Protein AF-A0A838JX21-F1 (afdb_monomer)

Foldseek 3Di:
DVVVVVVVVVVVVVVLVVQLVVLVVLLVVLVVLLVVLVVLVVVCVVVVFDAQPCCVPLNCQLVVLSVQLSVCCNVPVVQVLSVLSSVLNSLSSLLSVLRRLLSVCVVVPCVVRNDSLVSQLSSLLSVLVNVLSVLLNLQCPPPSDHPDPVCVVLVVLSVPLSVQLSVLLSQAWQDPDPPDPHTRPNHDPDPVSVVSNVVSVVSVVVSSVVSVVSNVVVVD

Radius of gyration: 20.62 Å; Cα contacts (8 Å, |Δi|>4): 270; chains: 1; bounding box: 50×34×69 Å

Nearest PDB structures (foldseek):
  2d4c-assembly2_D  TM=2.950E-01  e=5.674E+00  Homo sapiens
  2d4c-assembly2_C  TM=1.839E-01  e=7.206E+00  Homo sapiens

Sequence (220 aa):
MEGTRKQGRGIAWRRTLASARLAFILGSLILLLWIAGVLWLIHQVAAGTTPDPYWRETVPDALVFLATGVVVATRRPAHPIGWLFIAGGLISAVQLLCGEYAATTLVLGPERLPYGPTVEWFSYLLQAAFTFTLFFVILLFPTGQLVSPRWRIVAWAWACIAPVGIVSDLLRTGSFEPSSPFENPFGVDAAILGQIDAVAGWLLIAAVFGALLSLMVRLY

Structure (mmCIF, N/CA/C/O backbone):
data_AF-A0A838JX21-F1
#
_entry.id   AF-A0A838JX21-F1
#
loop_
_atom_site.group_PDB
_atom_site.id
_atom_site.type_symbol
_atom_site.label_atom_id
_atom_site.label_alt_id
_atom_site.label_comp_id
_atom_site.label_asym_id
_atom_site.label_entity_id
_atom_site.label_seq_id
_atom_site.pdbx_PDB_ins_code
_atom_site.Cartn_x
_atom_site.Cartn_y
_atom_site.Cartn_z
_atom_site.occupancy
_atom_site.B_iso_or_equiv
_atom_site.auth_seq_id
_a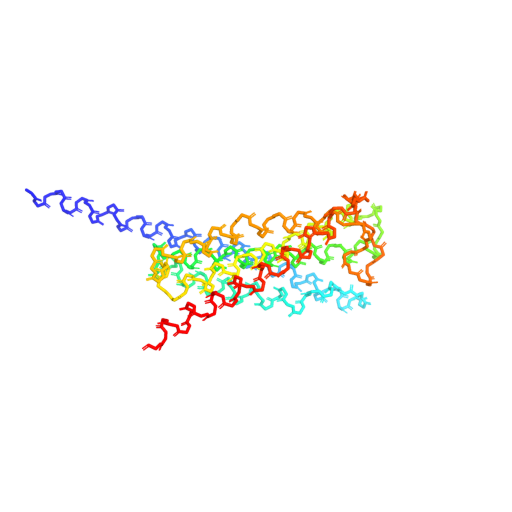tom_site.auth_comp_id
_atom_site.auth_asym_id
_atom_site.auth_atom_id
_atom_site.pdbx_PDB_model_num
ATOM 1 N N . MET A 1 1 ? -7.913 -6.829 48.921 1.00 56.47 1 MET A N 1
ATOM 2 C CA . MET A 1 1 ? -8.349 -6.537 47.532 1.00 56.47 1 MET A CA 1
ATOM 3 C C . MET A 1 1 ? -7.747 -5.243 46.951 1.00 56.47 1 MET A C 1
ATOM 5 O O . MET A 1 1 ? -7.786 -5.066 45.743 1.00 56.47 1 MET A O 1
ATOM 9 N N . GLU A 1 2 ? -7.106 -4.379 47.753 1.00 53.88 2 GLU A N 1
ATOM 10 C CA . GLU A 1 2 ? -6.478 -3.122 47.286 1.00 53.88 2 GLU A CA 1
ATOM 11 C C . GLU A 1 2 ? -5.156 -3.321 46.498 1.00 53.88 2 GLU A C 1
ATOM 13 O O . GLU A 1 2 ? -4.833 -2.559 45.585 1.00 53.88 2 GLU A O 1
ATOM 18 N N . GLY A 1 3 ? -4.397 -4.383 46.806 1.00 57.16 3 GLY A N 1
ATOM 19 C CA . GLY A 1 3 ? -3.100 -4.678 46.174 1.00 57.16 3 GLY A CA 1
ATOM 20 C C . GLY A 1 3 ? -3.189 -5.100 44.701 1.00 57.16 3 GLY A C 1
ATOM 21 O O . GLY A 1 3 ? -2.388 -4.652 43.882 1.00 57.16 3 GLY A O 1
ATOM 22 N N . THR A 1 4 ? -4.213 -5.873 44.326 1.00 61.25 4 THR A N 1
ATOM 23 C CA . THR A 1 4 ? -4.423 -6.337 42.940 1.00 61.25 4 THR A CA 1
ATOM 24 C C . THR A 1 4 ? -4.806 -5.189 41.998 1.00 61.25 4 THR A C 1
ATOM 26 O O . THR A 1 4 ? -4.402 -5.168 40.834 1.00 61.25 4 THR A O 1
ATOM 29 N N . ARG A 1 5 ? -5.509 -4.166 42.508 1.00 60.25 5 ARG A N 1
ATOM 30 C CA . ARG A 1 5 ? -5.922 -2.974 41.745 1.00 60.25 5 ARG A CA 1
ATOM 31 C C . ARG A 1 5 ? -4.751 -2.032 41.428 1.00 60.25 5 ARG A C 1
ATOM 33 O O . ARG A 1 5 ? -4.695 -1.478 40.328 1.00 60.25 5 ARG A O 1
ATOM 40 N N . LYS A 1 6 ? -3.793 -1.872 42.352 1.00 62.53 6 LYS A N 1
ATOM 41 C CA . LYS A 1 6 ? -2.566 -1.077 42.132 1.00 62.53 6 LYS A CA 1
ATOM 42 C C . LYS A 1 6 ? -1.605 -1.759 41.153 1.00 62.53 6 LYS A C 1
ATOM 44 O O . LYS A 1 6 ? -1.055 -1.094 40.276 1.00 62.53 6 LYS A O 1
ATOM 49 N N . GLN A 1 7 ? -1.475 -3.082 41.243 1.00 62.78 7 GLN A N 1
ATOM 50 C CA . GLN A 1 7 ? -0.623 -3.870 40.348 1.00 62.78 7 GLN A CA 1
ATOM 51 C C . GLN A 1 7 ? -1.145 -3.855 38.897 1.00 62.78 7 GLN A C 1
ATOM 53 O O . GLN A 1 7 ? -0.367 -3.656 37.963 1.00 62.78 7 GLN A O 1
ATOM 58 N N . GLY A 1 8 ? -2.470 -3.930 38.700 1.00 62.56 8 GLY A N 1
ATOM 59 C CA . GLY A 1 8 ? -3.100 -3.809 37.377 1.00 62.56 8 GLY A CA 1
ATOM 60 C C . GLY A 1 8 ? -2.910 -2.438 36.708 1.00 62.56 8 GLY A C 1
ATOM 61 O O . GLY A 1 8 ? -2.669 -2.370 35.501 1.00 62.56 8 GLY A O 1
ATOM 62 N N . ARG A 1 9 ? -2.934 -1.339 37.480 1.00 68.19 9 ARG A N 1
ATOM 63 C CA . ARG A 1 9 ? -2.691 0.022 36.955 1.00 68.19 9 ARG A CA 1
ATOM 64 C C . ARG A 1 9 ? -1.251 0.224 36.471 1.00 68.19 9 ARG A C 1
ATOM 66 O O . ARG A 1 9 ? -1.050 0.845 35.430 1.00 68.19 9 ARG A O 1
ATOM 73 N N . GLY A 1 10 ? -0.261 -0.330 37.176 1.00 65.75 10 GLY A N 1
ATOM 74 C CA . GLY A 1 10 ? 1.150 -0.238 36.778 1.00 65.75 10 GLY A CA 1
ATOM 75 C C . GLY A 1 10 ? 1.466 -0.985 35.476 1.00 65.75 10 GLY A C 1
ATOM 76 O O . GLY A 1 10 ? 2.210 -0.478 34.635 1.00 65.75 10 GLY A O 1
ATOM 77 N N . ILE A 1 11 ? 0.856 -2.157 35.271 1.00 71.75 11 ILE A N 1
ATOM 78 C CA . ILE A 1 11 ? 1.010 -2.951 34.039 1.00 71.75 11 ILE A CA 1
ATOM 79 C C . ILE A 1 11 ? 0.352 -2.241 32.848 1.00 71.75 11 ILE A C 1
ATOM 81 O O . ILE A 1 11 ? 0.961 -2.143 31.782 1.00 71.75 11 ILE A O 1
ATOM 85 N N . ALA A 1 12 ? -0.860 -1.705 33.030 1.00 69.75 12 ALA A N 1
ATOM 86 C CA . ALA A 1 12 ? -1.559 -0.953 31.988 1.00 69.75 12 ALA A CA 1
ATOM 87 C C . ALA A 1 12 ? -0.772 0.299 31.561 1.00 69.75 12 ALA A C 1
ATOM 89 O O . ALA A 1 12 ? -0.577 0.528 30.371 1.00 69.75 12 ALA A O 1
ATOM 90 N N . TRP A 1 13 ? -0.239 1.060 32.521 1.00 67.69 13 TRP A N 1
ATOM 91 C CA . TRP A 1 13 ? 0.559 2.259 32.250 1.00 67.69 13 TRP A CA 1
ATOM 92 C C . TRP A 1 13 ? 1.860 1.957 31.486 1.00 67.69 13 TRP A C 1
ATOM 94 O O . TRP A 1 13 ? 2.170 2.630 30.502 1.00 67.69 13 TRP A O 1
ATOM 104 N N . ARG A 1 14 ? 2.592 0.901 31.875 1.00 73.38 14 ARG A N 1
ATOM 105 C CA . ARG A 1 14 ? 3.813 0.472 31.167 1.00 73.38 14 ARG A CA 1
ATOM 106 C C . ARG A 1 14 ? 3.534 0.048 29.722 1.00 73.38 14 ARG A C 1
ATOM 108 O O . ARG A 1 14 ? 4.330 0.368 28.843 1.00 73.38 14 ARG A O 1
ATOM 11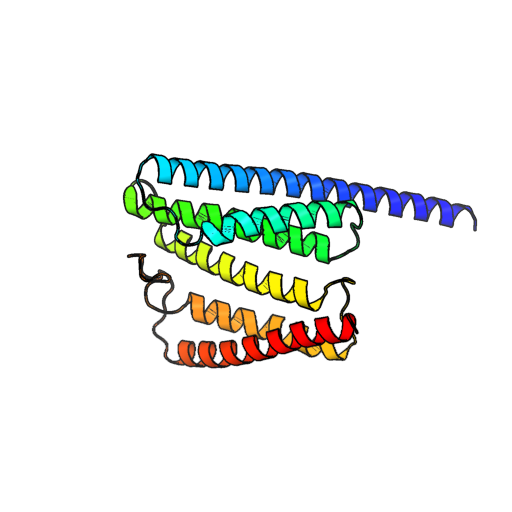5 N N . ARG A 1 15 ? 2.410 -0.633 29.466 1.00 73.75 15 ARG A N 1
ATOM 116 C CA . ARG A 1 15 ? 1.990 -1.029 28.109 1.00 73.75 15 ARG A CA 1
ATOM 117 C C . ARG A 1 15 ? 1.683 0.185 27.234 1.00 73.75 15 ARG A C 1
ATOM 119 O O . ARG A 1 15 ? 2.198 0.265 26.126 1.00 73.75 15 ARG A O 1
ATOM 126 N N . THR A 1 16 ? 0.941 1.160 27.754 1.00 74.56 16 THR A N 1
ATOM 127 C CA . THR A 1 16 ? 0.633 2.416 27.048 1.00 74.56 16 THR A CA 1
ATOM 128 C C . THR A 1 16 ? 1.902 3.173 26.650 1.00 74.56 16 THR A C 1
ATOM 130 O O . THR A 1 16 ? 2.023 3.619 25.511 1.00 74.56 16 THR A O 1
ATOM 133 N N . LEU A 1 17 ? 2.880 3.272 27.558 1.00 75.44 17 LEU A N 1
ATOM 134 C CA . LEU A 1 17 ? 4.164 3.915 27.267 1.00 75.44 17 LEU A CA 1
ATOM 135 C C . LEU A 1 17 ? 5.000 3.150 26.237 1.00 75.44 17 LEU A C 1
ATOM 137 O O . LEU A 1 17 ? 5.635 3.775 25.390 1.00 75.44 17 LEU A O 1
ATOM 141 N N . ALA A 1 18 ? 5.004 1.816 26.291 1.00 81.88 18 ALA A N 1
ATOM 142 C CA . ALA A 1 18 ? 5.705 0.993 25.309 1.00 81.88 18 ALA A CA 1
ATOM 143 C C . ALA A 1 18 ? 5.105 1.164 23.903 1.00 81.88 18 ALA A C 1
ATOM 145 O O . ALA A 1 18 ? 5.845 1.371 22.945 1.00 81.88 18 ALA A O 1
ATOM 146 N N . SER A 1 19 ? 3.773 1.173 23.789 1.00 81.31 19 SER A N 1
ATOM 147 C CA . SER A 1 19 ? 3.068 1.423 22.528 1.00 81.31 19 SER A CA 1
ATOM 148 C C . SER A 1 19 ? 3.328 2.821 21.968 1.00 81.31 19 SER A C 1
ATOM 150 O O . SER A 1 19 ? 3.567 2.959 20.773 1.00 81.31 19 SER A O 1
ATOM 152 N N . ALA A 1 20 ? 3.341 3.853 22.817 1.00 84.25 20 ALA A N 1
ATOM 153 C CA . ALA A 1 20 ? 3.652 5.211 22.377 1.00 84.25 20 ALA A CA 1
ATOM 154 C C . ALA A 1 20 ? 5.101 5.333 21.875 1.00 84.25 20 ALA A C 1
ATOM 156 O O . ALA A 1 20 ? 5.343 5.932 20.831 1.00 84.25 20 ALA A O 1
ATOM 157 N N . ARG A 1 21 ? 6.065 4.719 22.575 1.00 89.56 21 ARG A N 1
ATOM 158 C CA . ARG A 1 21 ? 7.465 4.664 22.118 1.00 89.56 21 ARG A CA 1
ATOM 159 C C . ARG A 1 21 ? 7.600 3.929 20.790 1.00 89.56 21 ARG A C 1
ATOM 161 O O . ARG A 1 21 ? 8.310 4.412 19.919 1.00 89.56 21 ARG A O 1
ATOM 168 N N . LEU A 1 22 ? 6.907 2.802 20.626 1.00 91.31 22 LEU A N 1
ATOM 169 C CA . LEU A 1 22 ? 6.897 2.058 19.368 1.00 91.31 22 LEU A CA 1
ATOM 170 C C . LEU A 1 22 ? 6.352 2.916 18.220 1.00 91.31 22 LEU A C 1
ATOM 172 O O . LEU A 1 22 ? 6.981 2.978 17.171 1.00 91.31 22 LEU A O 1
ATOM 176 N N . ALA A 1 23 ? 5.240 3.622 18.437 1.00 90.56 23 ALA A N 1
ATOM 177 C CA . ALA A 1 23 ? 4.673 4.529 17.442 1.00 90.56 23 ALA A CA 1
ATOM 178 C C . ALA A 1 23 ? 5.653 5.646 17.044 1.00 90.56 23 ALA A C 1
ATOM 180 O O . ALA A 1 23 ? 5.770 5.946 15.862 1.00 90.56 23 ALA A O 1
ATOM 181 N N . PHE A 1 24 ? 6.396 6.221 17.996 1.00 92.12 24 PHE A N 1
ATOM 182 C CA . PHE A 1 24 ? 7.440 7.203 17.687 1.00 92.12 24 PHE A CA 1
ATOM 183 C C . PHE A 1 24 ? 8.622 6.599 16.928 1.00 92.12 24 PHE A C 1
ATOM 185 O O . PHE A 1 24 ? 9.080 7.205 15.971 1.00 92.12 24 PHE A O 1
ATOM 192 N N . ILE A 1 25 ? 9.114 5.423 17.327 1.00 94.94 25 ILE A N 1
ATOM 193 C CA . ILE A 1 25 ? 10.243 4.768 16.647 1.00 94.94 25 ILE A CA 1
ATOM 194 C C . ILE A 1 25 ? 9.863 4.432 15.205 1.00 94.94 25 ILE A C 1
ATOM 196 O O . ILE A 1 25 ? 10.588 4.803 14.286 1.00 94.94 25 ILE A O 1
ATOM 200 N N . LEU A 1 26 ? 8.711 3.787 15.000 1.00 94.88 26 LEU A N 1
ATOM 201 C CA . LEU A 1 26 ? 8.191 3.508 13.661 1.00 94.88 26 LEU A CA 1
ATOM 202 C C . LEU A 1 26 ? 7.968 4.807 12.889 1.00 94.88 26 LEU A C 1
ATOM 204 O O . LEU A 1 26 ? 8.409 4.917 11.753 1.00 94.88 26 LEU A O 1
ATOM 208 N N . GLY A 1 27 ? 7.362 5.803 13.536 1.00 95.62 27 GLY A N 1
ATOM 209 C CA . GLY A 1 27 ? 7.149 7.136 12.988 1.00 95.62 27 GLY A CA 1
ATOM 210 C C . GLY A 1 27 ? 8.423 7.759 12.425 1.00 95.62 27 GLY A C 1
ATOM 211 O O . GLY A 1 27 ? 8.461 8.158 11.266 1.00 95.62 27 GLY A O 1
ATOM 212 N N . SER A 1 28 ? 9.483 7.788 13.229 1.00 96.44 28 SER A N 1
ATOM 213 C CA . SER A 1 28 ? 10.784 8.329 12.839 1.00 96.44 28 SER A CA 1
ATOM 214 C C . SER A 1 28 ? 11.436 7.526 11.718 1.00 96.44 28 SER A C 1
ATOM 216 O O . SER A 1 28 ? 11.983 8.119 10.796 1.00 96.44 28 SER A O 1
ATOM 218 N N . LEU A 1 29 ? 11.372 6.192 11.762 1.00 97.38 29 LEU A N 1
ATOM 219 C CA . LEU A 1 29 ? 11.939 5.345 10.708 1.00 97.38 29 LEU A CA 1
ATOM 220 C C . LEU A 1 29 ? 11.226 5.555 9.369 1.00 97.38 29 LEU A C 1
ATOM 222 O O . LEU A 1 29 ? 11.884 5.723 8.347 1.00 97.38 29 LEU A O 1
ATOM 226 N N . ILE A 1 30 ? 9.894 5.604 9.378 1.00 97.62 30 ILE A N 1
ATOM 227 C CA . ILE A 1 30 ? 9.103 5.860 8.170 1.00 97.62 30 ILE A CA 1
ATOM 228 C C . ILE A 1 30 ? 9.362 7.278 7.658 1.00 97.62 30 ILE A C 1
ATOM 230 O O . ILE A 1 30 ? 9.496 7.472 6.455 1.00 97.62 30 ILE A O 1
ATOM 234 N N . LEU A 1 31 ? 9.501 8.262 8.552 1.00 97.81 31 LEU A N 1
ATOM 235 C CA . LEU A 1 31 ? 9.841 9.628 8.16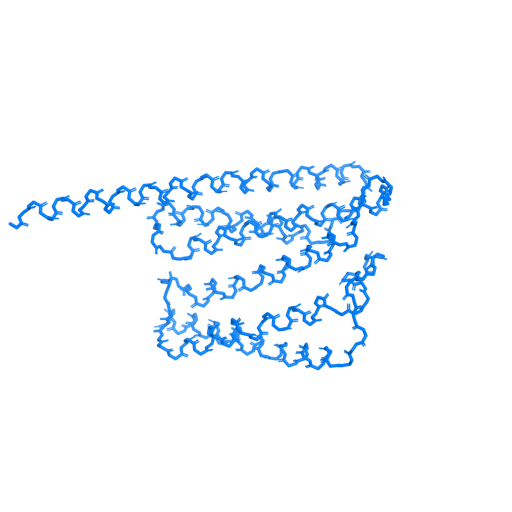0 1.00 97.81 31 LEU A CA 1
ATOM 236 C C . LEU A 1 31 ? 11.217 9.690 7.486 1.00 97.81 31 LEU A C 1
ATOM 238 O O . LEU A 1 31 ? 11.367 10.392 6.494 1.00 97.81 31 LEU A O 1
ATOM 242 N N . LEU A 1 32 ? 12.207 8.942 7.979 1.00 97.88 32 LEU A N 1
ATOM 243 C CA . LEU A 1 32 ? 13.521 8.855 7.335 1.00 97.88 32 LEU A CA 1
ATOM 244 C C . LEU A 1 32 ? 13.433 8.216 5.944 1.00 97.88 32 LEU A C 1
ATOM 246 O O . LEU A 1 32 ? 14.055 8.727 5.015 1.00 97.88 32 LEU A O 1
ATOM 250 N N . LEU A 1 33 ? 12.642 7.148 5.784 1.00 97.06 33 LEU A N 1
ATOM 251 C CA . LEU A 1 33 ? 12.387 6.532 4.475 1.00 97.06 33 LEU A CA 1
ATOM 252 C C . LEU A 1 33 ? 11.717 7.517 3.513 1.00 97.06 33 LEU A C 1
ATOM 254 O O . LEU A 1 33 ? 12.149 7.660 2.372 1.00 97.06 33 LEU A O 1
ATOM 258 N N . TRP A 1 34 ? 10.707 8.238 3.993 1.00 97.81 34 TRP A N 1
ATOM 259 C CA . TRP A 1 34 ? 10.011 9.254 3.214 1.00 97.81 34 TRP A CA 1
ATOM 260 C C . TRP A 1 34 ? 10.944 10.398 2.805 1.00 97.81 34 TRP A C 1
ATOM 262 O O . TRP A 1 34 ? 10.970 10.767 1.636 1.00 97.81 34 TRP A O 1
ATOM 272 N N . ILE A 1 35 ? 11.769 10.915 3.727 1.00 98.25 35 ILE A N 1
ATOM 273 C CA . ILE A 1 35 ? 12.772 11.946 3.418 1.00 98.25 35 ILE A CA 1
ATOM 274 C C . ILE A 1 35 ? 13.746 11.433 2.354 1.00 98.25 35 ILE A C 1
ATOM 276 O O . ILE A 1 35 ? 14.040 12.162 1.412 1.00 98.25 35 ILE A O 1
ATOM 280 N N . ALA A 1 36 ? 14.225 10.192 2.468 1.00 98.06 36 ALA A N 1
ATOM 281 C CA . ALA A 1 36 ? 15.109 9.605 1.465 1.00 98.06 36 ALA A CA 1
ATOM 282 C C . ALA A 1 36 ? 14.442 9.546 0.079 1.00 98.06 36 ALA A C 1
ATOM 284 O O . ALA A 1 36 ? 15.063 9.951 -0.903 1.00 98.06 36 ALA A O 1
ATOM 285 N N . GLY A 1 37 ? 13.176 9.123 0.004 1.00 97.25 37 GLY A N 1
ATOM 286 C CA . GLY A 1 37 ? 12.408 9.097 -1.245 1.00 97.25 37 GLY A CA 1
ATOM 287 C C . GLY A 1 37 ? 12.193 10.488 -1.840 1.00 97.25 37 GLY A C 1
ATOM 288 O O . GLY A 1 37 ? 12.432 10.695 -3.025 1.00 97.25 37 GLY A O 1
ATOM 289 N N . VAL A 1 38 ? 11.841 11.477 -1.015 1.00 98.06 38 VAL A N 1
ATOM 290 C CA . VAL A 1 38 ? 11.666 12.869 -1.459 1.00 98.06 38 VAL A CA 1
ATOM 291 C C . VAL A 1 38 ? 12.984 13.482 -1.933 1.00 98.06 38 VAL A C 1
ATOM 293 O O . VAL A 1 38 ? 13.004 14.181 -2.942 1.00 98.06 38 VAL A O 1
ATOM 296 N N . LEU A 1 39 ? 14.097 13.226 -1.244 1.00 98.06 39 LEU A N 1
ATOM 297 C CA . LEU A 1 39 ? 15.410 13.702 -1.684 1.00 98.06 39 LEU A CA 1
ATOM 298 C C . LEU A 1 39 ? 15.831 13.054 -3.007 1.00 98.06 39 LEU A C 1
ATOM 300 O O . LEU A 1 39 ? 16.403 13.739 -3.855 1.00 98.06 39 LEU A O 1
ATOM 304 N N . TRP A 1 40 ? 15.517 11.771 -3.206 1.00 97.12 40 TRP A N 1
ATOM 305 C CA . TRP A 1 40 ? 15.742 11.086 -4.479 1.00 97.12 40 TRP A CA 1
ATOM 306 C C . TRP A 1 40 ? 14.898 11.710 -5.596 1.00 97.12 40 TRP A C 1
ATOM 308 O O . TRP A 1 40 ? 15.450 12.108 -6.621 1.00 97.12 40 TRP A O 1
ATOM 318 N N . LEU A 1 41 ? 13.598 11.904 -5.369 1.00 96.94 41 LEU A N 1
ATOM 319 C CA . LEU A 1 41 ? 12.700 12.609 -6.286 1.00 96.94 41 LEU A CA 1
ATOM 320 C C . LEU A 1 41 ? 13.245 14.000 -6.658 1.00 96.94 41 LEU A C 1
ATOM 322 O O . LEU A 1 41 ? 13.319 14.352 -7.834 1.00 96.94 41 LEU A O 1
ATOM 326 N N . ILE A 1 42 ? 13.670 14.794 -5.670 1.00 97.38 42 ILE A N 1
ATOM 327 C CA . ILE A 1 42 ? 14.249 16.125 -5.909 1.00 97.38 42 ILE A CA 1
ATOM 328 C C . ILE A 1 42 ? 15.515 16.017 -6.762 1.00 97.38 42 ILE A C 1
ATOM 330 O O . ILE A 1 42 ? 15.698 16.816 -7.679 1.00 97.38 42 ILE A O 1
ATOM 334 N N . HIS A 1 43 ? 16.377 15.038 -6.485 1.00 95.81 43 HIS A N 1
ATOM 335 C CA . HIS A 1 43 ? 17.578 14.796 -7.278 1.00 95.81 43 HIS A CA 1
ATOM 336 C C . HIS A 1 43 ? 17.240 14.443 -8.735 1.00 95.81 43 HIS A C 1
ATOM 338 O O . HIS A 1 43 ? 17.870 14.985 -9.638 1.00 95.81 43 HIS A O 1
ATOM 344 N N . GLN A 1 44 ? 16.234 13.595 -8.976 1.00 93.75 44 GLN A N 1
ATOM 345 C CA . GLN A 1 44 ? 15.758 13.254 -10.324 1.00 93.75 44 GLN A CA 1
ATOM 346 C C . GLN A 1 44 ? 15.277 14.497 -11.084 1.00 93.75 44 GLN A C 1
ATOM 348 O O . GLN A 1 44 ? 15.767 14.807 -12.171 1.00 93.75 44 GLN A O 1
ATOM 353 N N . VAL A 1 45 ? 14.396 15.281 -10.456 1.00 94.12 45 VAL A N 1
ATOM 354 C CA . VAL A 1 45 ? 13.876 16.526 -11.039 1.00 94.12 45 VAL A CA 1
ATOM 355 C C . VAL A 1 45 ? 15.007 17.521 -11.326 1.00 94.12 45 VAL A C 1
ATOM 357 O O . VAL A 1 45 ? 15.042 18.120 -12.399 1.00 94.12 45 VAL A O 1
ATOM 360 N N . ALA A 1 46 ? 15.961 17.677 -10.404 1.00 95.62 46 ALA A N 1
ATOM 361 C CA . ALA A 1 46 ? 17.114 18.560 -10.582 1.00 95.62 46 ALA A CA 1
ATOM 362 C C . ALA A 1 46 ? 18.073 18.077 -11.686 1.00 95.62 46 ALA A C 1
ATOM 364 O O . ALA A 1 46 ? 18.691 18.899 -12.360 1.00 95.62 46 ALA A O 1
ATOM 365 N N . ALA A 1 47 ? 18.180 16.762 -11.888 1.00 93.38 47 ALA A N 1
ATOM 366 C CA . ALA A 1 47 ? 18.960 16.147 -12.959 1.00 93.38 47 ALA A CA 1
ATOM 367 C C . ALA A 1 47 ? 18.247 16.176 -14.327 1.00 93.38 47 ALA A C 1
ATOM 369 O O . ALA A 1 47 ? 18.837 15.766 -15.326 1.00 93.38 47 ALA A O 1
ATOM 370 N N . GLY A 1 48 ? 16.998 16.654 -14.390 1.00 92.06 48 GLY A N 1
ATOM 371 C CA . GLY A 1 48 ? 16.194 16.678 -15.612 1.00 92.06 48 GLY A CA 1
ATOM 372 C C . GLY A 1 48 ? 15.683 15.301 -16.043 1.00 92.06 48 GLY A C 1
ATOM 373 O O . GLY A 1 48 ? 15.307 15.138 -17.204 1.00 92.06 48 GLY A O 1
ATOM 374 N N . THR A 1 49 ? 15.680 14.312 -15.143 1.00 90.38 49 THR A N 1
ATOM 375 C CA . THR A 1 49 ? 15.088 12.994 -15.401 1.00 90.38 49 THR A CA 1
ATOM 376 C C . THR A 1 49 ? 13.596 13.001 -15.078 1.00 90.38 49 THR A C 1
ATOM 378 O O . THR A 1 49 ? 13.101 13.833 -14.315 1.00 90.38 49 THR A O 1
ATOM 381 N N . THR A 1 50 ? 12.850 12.084 -15.692 1.00 89.75 50 THR A N 1
ATOM 382 C CA . THR A 1 50 ? 11.421 11.904 -15.422 1.00 89.75 50 THR A CA 1
ATOM 383 C C . THR A 1 50 ? 11.234 11.090 -14.136 1.00 89.75 50 THR A C 1
ATOM 385 O O . THR A 1 50 ? 11.643 9.927 -14.120 1.00 89.75 50 THR A O 1
ATOM 388 N N . PRO A 1 51 ? 10.645 11.666 -13.071 1.00 92.19 51 PRO A N 1
ATOM 389 C CA . PRO A 1 51 ? 10.358 10.939 -11.837 1.00 92.19 51 PRO A CA 1
ATOM 390 C C . PRO A 1 51 ? 9.163 9.993 -11.998 1.00 92.19 51 PRO A C 1
ATOM 392 O O . PRO A 1 51 ? 8.481 10.007 -13.027 1.00 92.19 51 PRO A O 1
ATOM 395 N N . ASP A 1 52 ? 8.889 9.210 -10.957 1.00 91.19 52 ASP A N 1
ATOM 396 C CA . ASP A 1 52 ? 7.756 8.284 -10.925 1.00 91.19 52 ASP A CA 1
ATOM 397 C C . ASP A 1 52 ? 6.404 9.010 -11.083 1.00 91.19 52 ASP A C 1
ATOM 399 O O . ASP A 1 52 ? 6.137 9.959 -10.348 1.00 91.19 52 ASP A O 1
ATOM 403 N N . PRO A 1 53 ? 5.494 8.591 -11.977 1.00 90.00 53 PRO A N 1
ATOM 404 C CA . PRO A 1 53 ? 4.224 9.292 -12.196 1.00 90.00 53 PRO A CA 1
ATOM 405 C C . PRO A 1 53 ? 3.358 9.489 -10.938 1.00 90.00 53 PRO A C 1
ATOM 407 O O . PRO A 1 53 ? 2.615 10.474 -10.860 1.00 90.00 53 PRO A O 1
ATOM 410 N N . TYR A 1 54 ? 3.483 8.613 -9.936 1.00 91.50 54 TYR A N 1
ATOM 411 C CA . TYR A 1 54 ? 2.662 8.609 -8.726 1.00 91.50 54 TYR A CA 1
ATOM 412 C C . TYR A 1 54 ? 3.244 9.443 -7.577 1.00 91.50 54 TYR A C 1
ATOM 414 O O . TYR A 1 54 ? 2.612 9.544 -6.520 1.00 91.50 54 TYR A O 1
ATOM 422 N N . TRP A 1 55 ? 4.399 10.106 -7.742 1.00 93.38 55 TRP A N 1
ATOM 423 C CA . TRP A 1 55 ? 5.006 10.915 -6.669 1.00 93.38 55 TRP A CA 1
ATOM 424 C C . TRP A 1 55 ? 4.056 11.993 -6.118 1.00 93.38 55 TRP A C 1
ATOM 426 O O . TRP A 1 55 ? 4.096 12.324 -4.933 1.00 93.38 55 TRP A O 1
ATOM 436 N N . ARG A 1 56 ? 3.161 12.533 -6.960 1.00 94.44 56 ARG A N 1
ATOM 437 C CA . ARG A 1 56 ? 2.187 13.573 -6.572 1.00 94.44 56 ARG A CA 1
ATOM 438 C C . ARG A 1 56 ? 1.145 13.083 -5.571 1.00 94.44 56 ARG A C 1
ATOM 440 O O . ARG A 1 56 ? 0.583 13.902 -4.849 1.00 94.44 56 ARG A O 1
ATOM 447 N N . GLU A 1 57 ? 0.901 11.780 -5.541 1.00 92.88 57 GLU A N 1
ATOM 448 C CA . GLU A 1 57 ? -0.045 11.114 -4.645 1.00 92.88 57 GLU A CA 1
ATOM 449 C C . GLU A 1 57 ? 0.704 10.535 -3.442 1.00 92.88 57 GLU A C 1
ATOM 451 O O . GLU A 1 57 ? 0.399 10.843 -2.290 1.00 92.88 57 GLU A O 1
ATOM 456 N N . THR A 1 58 ? 1.776 9.783 -3.698 1.00 95.00 58 THR A N 1
ATOM 457 C CA . THR A 1 58 ? 2.506 9.047 -2.657 1.00 95.00 58 THR A CA 1
ATOM 458 C C . THR A 1 58 ? 3.214 9.959 -1.655 1.00 95.00 58 THR A C 1
ATOM 460 O O . THR A 1 58 ? 3.253 9.642 -0.462 1.00 95.00 58 THR A O 1
ATOM 463 N N . VAL A 1 59 ? 3.733 11.114 -2.092 1.00 97.44 59 VAL A N 1
ATOM 464 C CA . VAL A 1 59 ? 4.389 12.092 -1.207 1.00 97.44 59 VAL A CA 1
ATOM 465 C C . VAL A 1 59 ? 3.422 12.646 -0.150 1.00 97.44 59 VAL A C 1
ATOM 467 O O . VAL A 1 59 ? 3.744 12.522 1.041 1.00 97.44 59 VAL A O 1
ATOM 470 N N . PRO A 1 60 ? 2.272 13.260 -0.510 1.00 97.25 60 PRO A N 1
ATOM 471 C CA . PRO A 1 60 ? 1.325 13.751 0.485 1.00 97.25 60 PRO A CA 1
ATOM 472 C C . PRO A 1 60 ? 0.668 12.618 1.273 1.00 97.25 60 PRO A C 1
ATOM 474 O O . PRO A 1 60 ? 0.532 12.761 2.491 1.00 97.25 60 PRO A O 1
ATOM 477 N N . ASP A 1 61 ? 0.325 11.496 0.635 1.00 95.75 61 ASP A N 1
ATOM 478 C CA . ASP A 1 61 ? -0.305 10.361 1.312 1.00 95.75 61 ASP A CA 1
ATOM 479 C C . ASP A 1 61 ? 0.571 9.843 2.449 1.00 95.75 61 ASP A C 1
ATOM 481 O O . ASP A 1 61 ? 0.122 9.781 3.597 1.00 95.75 61 ASP A O 1
ATOM 485 N N . ALA A 1 62 ? 1.849 9.578 2.170 1.00 96.00 62 ALA A N 1
ATOM 486 C CA . ALA A 1 62 ? 2.793 9.113 3.175 1.00 96.00 62 ALA A CA 1
ATOM 487 C C . ALA A 1 62 ? 2.887 10.078 4.364 1.00 96.00 62 ALA A C 1
ATOM 489 O O . ALA A 1 62 ? 2.800 9.652 5.518 1.00 96.00 62 ALA A O 1
ATOM 490 N N . LEU A 1 63 ? 3.019 11.381 4.098 1.00 96.25 63 LEU A N 1
ATOM 491 C CA . LEU A 1 63 ? 3.194 12.390 5.140 1.00 96.25 63 LEU A CA 1
ATOM 492 C C . LEU A 1 63 ? 1.933 12.563 5.994 1.00 96.25 63 LEU A C 1
ATOM 494 O O . LEU A 1 63 ? 2.010 12.547 7.228 1.00 96.25 63 LEU A O 1
ATOM 498 N N . VAL A 1 64 ? 0.773 12.718 5.351 1.00 96.62 64 VAL A N 1
ATOM 499 C CA . VAL A 1 64 ? -0.515 12.913 6.031 1.00 96.62 64 VAL A CA 1
ATOM 500 C C . VAL A 1 64 ? -0.849 11.688 6.869 1.00 96.62 64 VAL A C 1
ATOM 502 O O . VAL A 1 64 ? -1.236 11.825 8.039 1.00 96.62 64 VAL A O 1
ATOM 505 N N . PHE A 1 65 ? -0.660 10.493 6.305 1.00 96.94 65 PHE A N 1
ATOM 506 C CA . PHE A 1 65 ? -0.968 9.265 7.014 1.00 96.94 65 PHE A CA 1
ATOM 507 C C . PHE A 1 65 ? -0.028 9.035 8.189 1.00 96.94 65 PHE A C 1
ATOM 509 O O . PHE A 1 65 ? -0.487 8.772 9.304 1.00 96.94 65 PHE A O 1
ATOM 516 N N . LEU A 1 66 ? 1.273 9.212 7.975 1.00 96.81 66 LEU A N 1
ATOM 517 C CA . LEU A 1 66 ? 2.271 9.046 9.019 1.00 96.81 66 LEU A CA 1
ATOM 518 C C . LEU A 1 66 ? 2.055 10.025 10.176 1.00 96.81 66 LEU A C 1
ATOM 520 O O . LEU A 1 66 ? 2.011 9.603 11.335 1.00 96.81 66 LEU A O 1
ATOM 524 N N . ALA A 1 67 ? 1.880 11.317 9.881 1.00 96.25 67 ALA A N 1
ATOM 525 C CA . ALA A 1 67 ? 1.710 12.338 10.912 1.00 96.25 67 ALA A CA 1
ATOM 526 C C . ALA A 1 67 ? 0.446 12.076 11.743 1.00 96.25 67 ALA A C 1
ATOM 528 O O . ALA A 1 67 ? 0.490 12.074 12.978 1.00 96.25 67 ALA A O 1
ATOM 529 N N . THR A 1 68 ? -0.669 11.771 11.073 1.00 95.50 68 THR A N 1
ATOM 530 C CA . THR A 1 68 ? -1.936 11.433 11.735 1.00 95.50 68 THR A CA 1
ATOM 531 C C . THR A 1 68 ? -1.792 10.170 12.582 1.00 95.50 68 THR A C 1
ATOM 533 O O . THR A 1 68 ? -2.195 10.149 13.748 1.00 95.50 68 THR A O 1
ATOM 536 N N . GLY A 1 69 ? -1.169 9.128 12.033 1.00 95.00 69 GLY A N 1
ATOM 537 C CA . GLY A 1 69 ? -0.984 7.844 12.697 1.00 95.00 69 GLY A CA 1
ATOM 538 C C 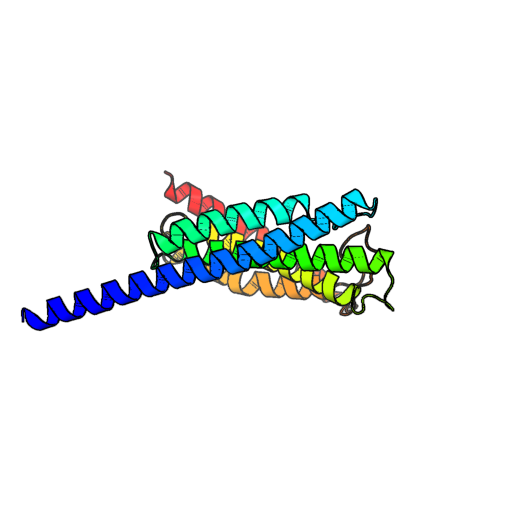. GLY A 1 69 ? -0.138 7.943 13.958 1.00 95.00 69 GLY A C 1
ATOM 539 O O . GLY A 1 69 ? -0.563 7.472 15.014 1.00 95.00 69 GLY A O 1
ATOM 540 N N . VAL A 1 70 ? 1.005 8.629 13.890 1.00 95.12 70 VAL A N 1
ATOM 541 C CA . VAL A 1 70 ? 1.885 8.846 15.050 1.00 95.12 70 VAL A CA 1
ATOM 542 C C . VAL A 1 70 ? 1.158 9.635 16.140 1.00 95.12 70 VAL A C 1
ATOM 544 O O . VAL A 1 70 ? 1.178 9.235 17.307 1.00 95.12 70 VAL A O 1
ATOM 547 N N . VAL A 1 71 ? 0.447 10.713 15.794 1.00 95.06 71 VAL A N 1
ATOM 548 C CA . VAL A 1 71 ? -0.316 11.505 16.777 1.00 95.06 71 VAL A CA 1
ATOM 549 C C . VAL A 1 71 ? -1.418 10.669 17.434 1.00 95.06 71 VAL A C 1
ATOM 551 O O . VAL A 1 71 ? -1.581 10.702 18.659 1.00 95.06 71 VAL A O 1
ATOM 554 N N . VAL A 1 72 ? -2.176 9.897 16.654 1.00 92.88 72 VAL A N 1
ATOM 555 C CA . VAL A 1 72 ? -3.273 9.077 17.184 1.00 92.88 72 VAL A CA 1
ATOM 556 C C . VAL A 1 72 ? -2.739 7.908 18.012 1.00 92.88 72 VAL A C 1
ATOM 558 O O . VAL A 1 72 ? -3.236 7.690 19.116 1.00 92.88 72 VAL A O 1
ATOM 561 N N . ALA A 1 73 ? -1.721 7.184 17.545 1.00 92.75 73 ALA A N 1
ATOM 562 C CA . ALA A 1 73 ? -1.166 6.021 18.242 1.00 92.75 73 ALA A CA 1
ATOM 563 C C . ALA A 1 73 ? -0.424 6.403 19.536 1.00 92.75 73 ALA A C 1
ATOM 565 O O . ALA A 1 73 ? -0.419 5.635 20.495 1.00 92.75 73 ALA A O 1
ATOM 566 N N . THR A 1 74 ? 0.150 7.605 19.616 1.00 91.06 74 THR A N 1
ATOM 567 C CA . THR A 1 74 ? 0.795 8.098 20.847 1.00 91.06 74 THR A CA 1
ATOM 568 C C . THR A 1 74 ? -0.223 8.576 21.882 1.00 91.06 74 THR A C 1
ATOM 570 O O . THR A 1 74 ? -0.065 8.294 23.071 1.00 91.06 74 THR A O 1
ATOM 573 N N . ARG A 1 75 ? -1.301 9.250 21.451 1.00 89.62 75 ARG A N 1
ATOM 574 C CA . ARG A 1 75 ? -2.373 9.728 22.347 1.00 89.62 75 ARG A CA 1
ATOM 575 C C . ARG A 1 75 ? -3.368 8.634 22.738 1.00 89.62 75 ARG A C 1
ATOM 577 O O . ARG A 1 75 ? -3.924 8.673 23.834 1.00 89.62 75 ARG A O 1
ATOM 584 N N . ARG A 1 76 ? -3.630 7.681 21.843 1.00 88.50 76 ARG A N 1
ATOM 585 C CA . ARG A 1 76 ? -4.596 6.585 22.007 1.00 88.50 76 ARG A CA 1
ATOM 586 C C . ARG A 1 76 ? -4.008 5.265 21.475 1.00 88.50 76 ARG A C 1
ATOM 588 O O . ARG A 1 76 ? -4.493 4.745 20.475 1.00 88.50 76 ARG A O 1
ATOM 595 N N . PRO A 1 77 ? -3.011 4.667 22.152 1.00 86.06 77 PRO A N 1
ATOM 596 C CA . PRO A 1 77 ? -2.304 3.478 21.656 1.00 86.06 77 PRO A CA 1
ATOM 597 C C . PRO A 1 77 ? -3.173 2.229 21.483 1.00 86.06 77 PRO A C 1
ATOM 599 O O . PRO A 1 77 ? -2.831 1.354 20.694 1.00 86.06 77 PRO A O 1
ATOM 602 N N . ALA A 1 78 ? -4.305 2.144 22.186 1.00 85.75 78 ALA A N 1
ATOM 603 C CA . ALA A 1 78 ? -5.277 1.063 22.016 1.00 85.75 78 ALA A CA 1
ATOM 604 C C . ALA A 1 78 ? -6.205 1.259 20.799 1.00 85.75 78 ALA A C 1
ATOM 606 O O . ALA A 1 78 ? -7.019 0.387 20.506 1.00 85.75 78 ALA A O 1
ATOM 607 N N . HIS A 1 79 ? -6.134 2.405 20.116 1.00 88.81 79 HIS A N 1
ATOM 608 C CA . HIS A 1 79 ? -7.040 2.745 19.029 1.00 88.81 79 HIS A CA 1
ATOM 609 C C . HIS A 1 79 ? -6.470 2.273 17.679 1.00 88.81 79 HIS A C 1
ATOM 611 O O . HIS A 1 79 ? -5.411 2.753 17.268 1.00 88.81 79 HIS A O 1
ATOM 617 N N . PRO A 1 80 ? -7.160 1.370 16.956 1.00 89.44 80 PRO A N 1
ATOM 618 C CA . PRO A 1 80 ? -6.604 0.702 15.775 1.00 89.44 80 PRO A CA 1
ATOM 619 C C . PRO A 1 80 ? -6.320 1.665 14.620 1.00 89.44 80 PRO A C 1
ATOM 621 O O . PRO A 1 80 ? -5.378 1.457 13.864 1.00 89.44 80 PRO A O 1
ATOM 624 N N . ILE A 1 81 ? -7.081 2.758 14.517 1.00 91.62 81 ILE A N 1
ATOM 625 C CA . ILE A 1 81 ? -6.922 3.744 13.443 1.00 91.62 81 ILE A CA 1
ATOM 626 C C . ILE A 1 81 ? -5.520 4.361 13.456 1.00 91.62 81 ILE A C 1
ATOM 628 O O . ILE A 1 81 ? -4.935 4.508 12.394 1.00 91.62 81 ILE A O 1
ATOM 632 N N . GLY A 1 82 ? -4.931 4.642 14.626 1.00 92.50 82 GLY A N 1
ATOM 633 C CA . GLY A 1 82 ? -3.571 5.197 14.675 1.00 92.50 82 GLY A CA 1
ATOM 634 C C . GLY A 1 82 ? -2.541 4.279 14.015 1.00 92.50 82 GLY A C 1
ATOM 635 O O . GLY A 1 82 ? -1.679 4.741 13.277 1.00 92.50 82 GLY A O 1
ATOM 636 N N . TRP A 1 83 ? -2.690 2.969 14.208 1.00 95.56 83 TRP A N 1
ATOM 637 C CA . TRP A 1 83 ? -1.820 1.959 13.609 1.00 95.56 83 TRP A CA 1
ATOM 638 C C . TRP A 1 83 ? -2.087 1.751 12.118 1.00 95.56 83 TRP A C 1
ATOM 640 O O . TRP A 1 83 ? -1.135 1.602 11.362 1.00 95.56 83 TRP A O 1
ATOM 650 N N . LEU A 1 84 ? -3.350 1.802 11.681 1.00 95.00 84 LEU A N 1
ATOM 651 C CA . LEU A 1 84 ? -3.697 1.760 10.254 1.00 95.00 84 LEU A CA 1
ATOM 652 C C . LEU A 1 84 ? -3.128 2.963 9.498 1.00 95.00 84 LEU A C 1
ATOM 654 O O . LEU A 1 84 ? -2.614 2.808 8.397 1.00 95.00 84 LEU A O 1
ATOM 658 N N . PHE A 1 85 ? -3.157 4.147 10.108 1.00 96.06 85 PHE A N 1
ATOM 659 C CA . PHE A 1 85 ? -2.537 5.339 9.540 1.00 96.06 85 PHE A CA 1
ATOM 660 C C . PHE A 1 85 ? -1.004 5.219 9.472 1.00 96.06 85 PHE A C 1
ATOM 662 O O . PHE A 1 85 ? -0.421 5.555 8.448 1.00 96.06 85 PHE A O 1
ATOM 669 N N . ILE A 1 86 ? -0.343 4.667 10.501 1.00 97.38 86 ILE A N 1
ATOM 670 C CA . ILE A 1 86 ? 1.101 4.360 10.435 1.00 97.38 86 ILE A CA 1
ATOM 671 C C . ILE A 1 86 ? 1.398 3.362 9.306 1.00 97.38 86 ILE A C 1
ATOM 673 O O . ILE A 1 86 ? 2.359 3.556 8.566 1.00 97.38 86 ILE A O 1
ATOM 677 N N . ALA A 1 87 ? 0.576 2.319 9.152 1.00 97.56 87 ALA A N 1
ATOM 678 C CA . ALA A 1 87 ? 0.732 1.330 8.089 1.00 97.56 87 ALA A CA 1
ATOM 679 C C . ALA A 1 87 ? 0.565 1.957 6.697 1.00 97.56 87 ALA A C 1
ATOM 681 O O . ALA A 1 87 ? 1.418 1.743 5.844 1.00 97.56 87 ALA A O 1
ATOM 682 N N . GLY A 1 88 ? -0.466 2.782 6.489 1.00 97.50 88 GLY A N 1
ATOM 683 C CA . GLY A 1 88 ? -0.657 3.518 5.236 1.00 97.50 88 GLY A CA 1
ATOM 684 C C . GLY A 1 88 ? 0.525 4.437 4.922 1.00 97.50 88 GLY A C 1
ATOM 685 O O . GLY A 1 88 ? 1.053 4.391 3.819 1.00 97.50 88 GLY A O 1
ATOM 686 N N . GLY A 1 89 ? 1.016 5.181 5.920 1.00 97.81 89 GLY A N 1
ATOM 687 C CA . GLY A 1 89 ? 2.192 6.040 5.764 1.00 97.81 89 GLY A CA 1
ATOM 688 C C . GLY A 1 89 ? 3.458 5.265 5.385 1.00 97.81 89 GLY A C 1
ATOM 689 O O . GLY A 1 89 ? 4.219 5.712 4.531 1.00 97.81 89 GLY A O 1
ATOM 690 N N . LEU A 1 90 ? 3.665 4.083 5.979 1.00 98.38 90 LEU A N 1
ATOM 691 C CA . LEU A 1 90 ? 4.761 3.183 5.612 1.00 98.38 90 LEU A CA 1
ATOM 692 C C . LEU A 1 90 ? 4.614 2.669 4.178 1.00 98.38 90 LEU A C 1
ATOM 694 O O . LEU A 1 90 ? 5.585 2.716 3.430 1.00 98.38 90 LEU A O 1
ATOM 698 N N . ILE A 1 91 ? 3.425 2.193 3.798 1.00 98.44 91 ILE A N 1
ATOM 699 C CA . ILE A 1 91 ? 3.155 1.669 2.454 1.00 98.44 91 ILE A CA 1
ATOM 700 C C . ILE A 1 91 ? 3.471 2.738 1.405 1.00 98.44 91 ILE A C 1
ATOM 702 O O . ILE A 1 91 ? 4.272 2.475 0.512 1.00 98.44 91 ILE 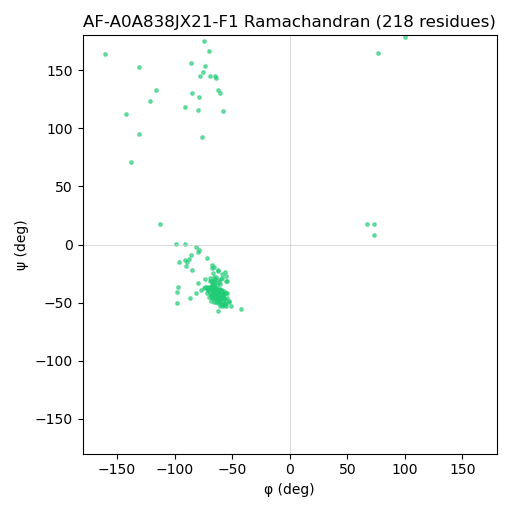A O 1
ATOM 706 N N . SER A 1 92 ? 2.940 3.954 1.559 1.00 98.06 92 SER A N 1
ATOM 707 C CA . SER A 1 92 ? 3.188 5.057 0.624 1.00 98.06 92 SER A CA 1
ATOM 708 C C . SER A 1 92 ? 4.654 5.506 0.609 1.00 98.06 92 SER A C 1
ATOM 710 O O . SER A 1 92 ? 5.186 5.813 -0.453 1.00 98.06 92 SER A O 1
ATOM 712 N N . ALA A 1 93 ? 5.345 5.521 1.757 1.00 98.06 93 ALA A N 1
ATOM 713 C CA . ALA A 1 93 ? 6.767 5.877 1.808 1.00 98.06 93 ALA A CA 1
ATOM 714 C C . ALA A 1 93 ? 7.653 4.848 1.086 1.00 98.06 93 ALA A C 1
ATOM 716 O O . ALA A 1 93 ? 8.606 5.222 0.403 1.00 98.06 93 ALA A O 1
ATOM 717 N N . VAL A 1 94 ? 7.343 3.555 1.220 1.00 98.31 94 VAL A N 1
ATOM 718 C CA . VAL A 1 94 ? 8.049 2.492 0.491 1.00 98.31 94 VAL A CA 1
ATOM 719 C C . VAL A 1 94 ? 7.682 2.533 -0.993 1.00 98.31 94 VAL A C 1
ATOM 721 O O . VAL A 1 94 ? 8.570 2.396 -1.827 1.00 98.31 94 VAL A O 1
ATOM 724 N N . GLN A 1 95 ? 6.416 2.793 -1.327 1.00 97.94 95 GLN A N 1
ATOM 725 C CA . GLN A 1 95 ? 5.964 2.939 -2.710 1.00 97.94 95 GLN A CA 1
ATOM 726 C C . GLN A 1 95 ? 6.719 4.063 -3.420 1.00 97.94 95 GLN A C 1
ATOM 728 O O . GLN A 1 95 ? 7.225 3.844 -4.514 1.00 97.94 95 GLN A O 1
ATOM 733 N N . LEU A 1 96 ? 6.872 5.224 -2.771 1.00 97.69 96 LEU A N 1
ATOM 734 C CA . LEU A 1 96 ? 7.656 6.345 -3.293 1.00 97.69 96 LEU A CA 1
ATOM 735 C C . LEU A 1 96 ? 9.090 5.916 -3.645 1.00 97.69 96 LEU A C 1
ATOM 737 O O . LEU A 1 96 ? 9.581 6.222 -4.725 1.00 97.69 96 LEU A O 1
ATOM 741 N N . LEU A 1 97 ? 9.756 5.166 -2.762 1.00 97.44 97 LEU A N 1
ATOM 742 C CA . LEU A 1 97 ? 11.106 4.657 -3.028 1.00 97.44 97 LEU A CA 1
ATOM 743 C C . LEU A 1 97 ? 11.137 3.657 -4.191 1.00 97.44 97 LEU A C 1
ATOM 745 O O . LEU A 1 97 ? 12.054 3.705 -5.007 1.00 97.44 97 LEU A O 1
ATOM 749 N N . CYS A 1 98 ? 10.160 2.752 -4.273 1.00 96.75 98 CYS A N 1
ATOM 750 C CA . CYS A 1 98 ? 10.076 1.768 -5.352 1.00 96.75 98 CYS A CA 1
ATOM 751 C C . CYS A 1 98 ? 9.788 2.422 -6.709 1.00 96.75 98 CYS A C 1
ATOM 753 O O . CYS A 1 98 ? 10.437 2.071 -7.693 1.00 96.75 98 CYS A O 1
ATOM 755 N N . GLY A 1 99 ? 8.878 3.396 -6.755 1.00 95.25 99 GLY A N 1
ATOM 756 C CA . GLY A 1 99 ? 8.599 4.187 -7.952 1.00 95.25 99 GLY A CA 1
ATOM 757 C C . GLY A 1 99 ? 9.845 4.920 -8.442 1.00 95.25 99 GLY A C 1
ATOM 758 O O . GLY A 1 99 ? 10.261 4.739 -9.586 1.00 95.25 99 GLY A O 1
ATOM 759 N N . GLU A 1 100 ? 10.519 5.671 -7.564 1.00 95.62 100 GLU A N 1
ATOM 760 C CA . GLU A 1 100 ? 11.740 6.398 -7.942 1.00 95.62 100 GLU A CA 1
ATOM 761 C C . GLU A 1 100 ? 12.879 5.456 -8.359 1.00 95.62 100 GLU A C 1
ATOM 763 O O . GLU A 1 100 ? 13.635 5.759 -9.288 1.00 95.62 100 GLU A O 1
ATOM 768 N N . TYR A 1 101 ? 12.981 4.280 -7.732 1.00 95.88 101 TYR A N 1
ATOM 769 C CA . TYR A 1 101 ? 13.917 3.241 -8.154 1.00 95.88 101 TYR A CA 1
ATOM 770 C C . TYR A 1 101 ? 13.623 2.780 -9.584 1.00 95.88 101 TYR A C 1
ATOM 772 O O . TYR A 1 101 ? 14.523 2.798 -10.428 1.00 95.88 101 TYR A O 1
ATOM 780 N N . ALA A 1 102 ? 12.373 2.400 -9.870 1.00 94.56 102 ALA A N 1
ATOM 781 C CA . ALA A 1 102 ? 11.951 1.950 -11.192 1.00 94.56 102 ALA A CA 1
ATOM 782 C C . ALA A 1 102 ? 12.183 3.043 -12.248 1.00 94.56 102 ALA A C 1
ATOM 784 O O . ALA A 1 102 ? 12.834 2.780 -13.261 1.00 94.56 102 ALA A O 1
ATOM 785 N N . ALA A 1 103 ? 11.794 4.287 -11.964 1.00 93.56 103 ALA A N 1
ATOM 786 C CA . ALA A 1 103 ? 12.053 5.432 -12.834 1.00 93.56 103 ALA A CA 1
ATOM 787 C C . ALA A 1 103 ? 13.557 5.635 -13.097 1.00 93.56 103 ALA A C 1
ATOM 789 O O . ALA A 1 103 ? 13.975 5.854 -14.234 1.00 93.56 103 ALA A O 1
ATOM 790 N N . THR A 1 104 ? 14.405 5.484 -12.075 1.00 93.75 104 THR A N 1
ATOM 791 C CA . THR A 1 104 ? 15.864 5.609 -12.238 1.00 93.75 104 THR A CA 1
ATOM 792 C C . THR A 1 104 ? 16.443 4.476 -13.099 1.00 93.75 104 THR A C 1
ATOM 794 O O . THR A 1 104 ? 17.377 4.702 -13.876 1.00 93.75 104 THR A O 1
ATOM 797 N N . THR A 1 105 ? 15.895 3.258 -13.012 1.00 94.00 105 THR A N 1
ATOM 798 C CA . THR A 1 105 ? 16.357 2.120 -13.831 1.00 94.00 105 THR A CA 1
ATOM 799 C C . THR A 1 105 ? 16.129 2.341 -15.329 1.00 94.00 105 THR A C 1
ATOM 801 O O . THR A 1 105 ? 16.931 1.869 -16.135 1.00 94.00 105 THR A O 1
ATOM 804 N N . LEU A 1 106 ? 15.113 3.126 -15.707 1.00 90.94 106 LEU A N 1
ATOM 805 C CA . LEU A 1 106 ? 14.863 3.518 -17.099 1.00 90.94 106 LEU A CA 1
ATOM 806 C C . LEU A 1 106 ? 15.971 4.414 -17.663 1.00 90.94 106 LEU A C 1
ATOM 808 O O . LEU A 1 106 ? 16.269 4.357 -18.853 1.00 90.94 106 LEU A O 1
ATOM 812 N N . VAL A 1 107 ? 16.603 5.219 -16.806 1.00 91.25 107 VAL A N 1
ATOM 813 C CA . VAL A 1 107 ? 17.672 6.148 -17.195 1.00 91.25 107 VAL A CA 1
ATOM 814 C C . VAL A 1 107 ? 19.037 5.466 -17.178 1.00 91.25 107 VAL A C 1
ATOM 816 O O . VAL A 1 107 ? 19.838 5.639 -18.095 1.00 91.25 107 VAL A O 1
ATOM 819 N N . LEU A 1 108 ? 19.333 4.711 -16.118 1.00 91.94 108 LEU A N 1
ATOM 820 C CA . LEU A 1 108 ? 20.655 4.110 -15.912 1.00 91.94 108 LEU A CA 1
ATOM 821 C C . LEU A 1 108 ? 20.811 2.724 -16.548 1.00 91.94 108 LEU A C 1
ATOM 823 O O . LEU A 1 108 ? 21.942 2.252 -16.686 1.00 91.94 108 LEU A O 1
ATOM 827 N N . GLY A 1 109 ? 19.705 2.094 -16.936 1.00 89.44 109 GLY A N 1
ATOM 828 C CA . GLY A 1 109 ? 19.670 0.757 -17.507 1.00 89.44 109 GLY A CA 1
ATOM 829 C C . GLY A 1 109 ? 19.844 -0.369 -16.474 1.00 89.44 109 GLY A C 1
ATOM 830 O O . GLY A 1 109 ? 20.303 -0.148 -15.344 1.00 89.44 109 GLY A O 1
ATOM 831 N N . PRO A 1 110 ? 19.519 -1.613 -16.871 1.00 86.75 110 PRO A N 1
ATOM 832 C CA . PRO A 1 110 ? 19.501 -2.773 -15.978 1.00 86.75 110 PRO A CA 1
ATOM 833 C C . PRO A 1 110 ? 20.890 -3.192 -15.472 1.00 86.75 110 PRO A C 1
ATOM 835 O O . PRO A 1 110 ? 20.987 -3.863 -14.448 1.00 86.75 110 PRO A O 1
ATOM 838 N N . GLU A 1 111 ? 21.970 -2.796 -16.156 1.00 88.62 111 GLU A N 1
ATOM 839 C CA . GLU A 1 111 ? 23.349 -3.113 -15.751 1.00 88.62 111 GLU A CA 1
ATOM 840 C C . GLU A 1 111 ? 23.767 -2.396 -14.461 1.00 88.62 111 GLU A C 1
ATOM 842 O O . GLU A 1 111 ? 24.580 -2.911 -13.693 1.00 88.62 111 GLU A O 1
ATOM 847 N N . ARG A 1 112 ? 23.220 -1.198 -14.219 1.00 91.31 112 ARG A N 1
ATOM 848 C CA . ARG A 1 112 ? 23.538 -0.375 -13.043 1.00 91.31 112 ARG A CA 1
ATOM 849 C C . ARG A 1 112 ? 22.514 -0.537 -11.930 1.00 91.31 112 ARG A C 1
ATOM 851 O O . ARG A 1 112 ? 22.880 -0.504 -10.758 1.00 91.31 112 ARG A O 1
ATOM 858 N N . LEU A 1 113 ? 21.246 -0.696 -12.298 1.00 93.19 113 LEU A N 1
ATOM 859 C CA . LEU A 1 113 ? 20.136 -0.903 -11.375 1.00 93.19 113 LEU A CA 1
ATOM 860 C C . LEU A 1 113 ? 19.305 -2.100 -11.856 1.00 93.19 113 LEU A C 1
ATOM 862 O O . LEU A 1 113 ? 18.445 -1.941 -12.726 1.00 93.19 113 LEU A O 1
ATOM 866 N N . PRO A 1 114 ? 19.570 -3.308 -11.333 1.00 92.75 114 PRO A N 1
ATOM 867 C CA . PRO A 1 114 ? 18.830 -4.498 -11.730 1.00 92.75 114 PRO A CA 1
ATOM 868 C C . PRO A 1 114 ? 17.387 -4.466 -11.201 1.00 92.75 114 PRO A C 1
ATOM 870 O O . PRO A 1 114 ? 17.049 -3.702 -10.308 1.00 92.75 114 PRO A O 1
ATOM 873 N N . TYR A 1 115 ? 16.530 -5.349 -11.715 1.00 94.25 115 TYR A N 1
ATOM 874 C CA . TYR A 1 115 ? 15.163 -5.568 -11.210 1.00 94.25 115 TYR A CA 1
ATOM 875 C C . TYR A 1 115 ? 14.157 -4.416 -11.391 1.00 94.25 115 TYR A C 1
ATOM 877 O O . TYR A 1 115 ? 13.104 -4.461 -10.762 1.00 94.25 115 TYR A O 1
ATOM 885 N N . GLY A 1 116 ? 14.410 -3.443 -12.276 1.00 94.06 116 GLY A N 1
ATOM 886 C CA . GLY A 1 116 ? 13.459 -2.361 -12.601 1.00 94.06 116 GLY A CA 1
ATOM 887 C C . GLY A 1 116 ? 11.995 -2.820 -12.750 1.00 94.06 116 GLY A C 1
ATOM 888 O O . GLY A 1 116 ? 11.159 -2.367 -11.968 1.00 94.06 116 GLY A O 1
ATOM 889 N N . PRO A 1 117 ? 11.688 -3.804 -13.624 1.00 94.25 117 PRO A N 1
ATOM 890 C CA . PRO A 1 117 ? 10.323 -4.320 -13.798 1.00 94.25 117 PRO A CA 1
ATOM 891 C C . PRO A 1 117 ? 9.717 -4.943 -12.531 1.00 94.25 117 PRO A C 1
ATOM 893 O O . PRO A 1 117 ? 8.534 -4.786 -12.246 1.00 94.25 117 PRO A O 1
ATOM 896 N N . THR A 1 118 ? 10.519 -5.661 -11.741 1.00 96.44 118 THR A N 1
ATOM 897 C CA . THR A 1 118 ? 10.056 -6.301 -10.498 1.00 96.44 118 THR A CA 1
ATOM 898 C C . THR A 1 118 ? 9.785 -5.269 -9.406 1.00 96.44 118 THR A C 1
ATOM 900 O O . THR A 1 118 ? 8.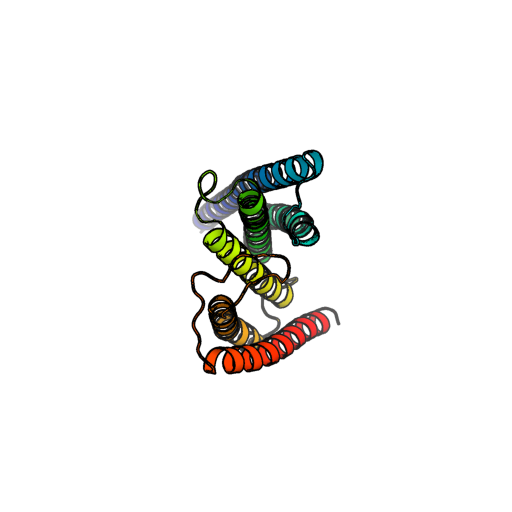848 -5.429 -8.626 1.00 96.44 118 THR A O 1
ATOM 903 N N . VAL A 1 119 ? 10.590 -4.208 -9.342 1.00 96.50 119 VAL A N 1
ATOM 904 C CA . VAL A 1 119 ? 10.394 -3.117 -8.383 1.00 96.50 119 VAL A CA 1
ATOM 905 C C . VAL A 1 119 ? 9.200 -2.245 -8.780 1.00 96.50 119 VAL A C 1
ATOM 907 O O . VAL A 1 119 ? 8.448 -1.849 -7.891 1.00 96.50 119 VAL A O 1
ATOM 910 N N . GLU A 1 120 ? 8.958 -2.014 -10.075 1.00 95.00 120 GLU A N 1
ATOM 911 C CA . GLU A 1 120 ? 7.723 -1.364 -10.545 1.00 95.00 120 GLU A CA 1
ATOM 912 C C . GLU A 1 120 ? 6.488 -2.196 -10.174 1.00 95.00 120 GLU A C 1
ATOM 914 O O . GLU A 1 120 ? 5.556 -1.674 -9.564 1.00 95.00 120 GLU A O 1
ATOM 919 N N . TRP A 1 121 ? 6.518 -3.508 -10.435 1.00 96.38 121 TRP A N 1
ATOM 920 C CA . TRP A 1 121 ? 5.458 -4.430 -10.011 1.00 96.38 121 TRP A CA 1
ATOM 921 C C . TRP A 1 121 ? 5.190 -4.340 -8.500 1.00 96.38 121 TRP A C 1
ATOM 923 O O . TRP A 1 121 ? 4.042 -4.302 -8.053 1.00 96.38 121 TRP A O 1
ATOM 933 N N . PHE A 1 122 ? 6.251 -4.250 -7.692 1.00 96.94 122 PHE A N 1
ATOM 934 C CA . PHE A 1 122 ? 6.122 -4.106 -6.244 1.00 96.94 122 PHE A CA 1
ATOM 935 C C . PHE A 1 122 ? 5.568 -2.732 -5.833 1.00 96.94 122 PHE A C 1
ATOM 937 O O . PHE A 1 122 ? 4.766 -2.657 -4.903 1.00 96.94 122 PHE A O 1
ATOM 944 N N . SER A 1 123 ? 5.936 -1.658 -6.540 1.00 96.31 123 SER A N 1
ATOM 945 C CA . SER A 1 123 ? 5.336 -0.327 -6.365 1.00 96.31 123 SER A CA 1
ATOM 946 C C . SER A 1 123 ? 3.824 -0.371 -6.605 1.00 96.31 123 SER A C 1
ATOM 948 O O . SER A 1 123 ? 3.047 0.125 -5.786 1.00 96.31 123 SER A O 1
ATOM 950 N N . TYR A 1 124 ? 3.393 -1.062 -7.661 1.00 95.06 124 TYR A N 1
ATOM 951 C CA . TYR A 1 124 ? 1.977 -1.239 -7.980 1.00 95.06 124 TYR A CA 1
ATOM 952 C C . TYR A 1 124 ? 1.222 -2.027 -6.894 1.00 95.06 124 TYR A C 1
ATOM 954 O O . TYR A 1 124 ? 0.146 -1.624 -6.446 1.00 95.06 124 TYR A O 1
ATOM 962 N N . LEU A 1 125 ? 1.820 -3.104 -6.370 1.00 96.56 125 LEU A N 1
ATOM 963 C CA . LEU A 1 125 ? 1.271 -3.836 -5.220 1.00 96.56 125 LEU A CA 1
ATOM 964 C C . LEU A 1 125 ? 1.109 -2.929 -3.986 1.00 96.56 125 LEU A C 1
ATOM 966 O O . LEU A 1 125 ? 0.107 -3.029 -3.273 1.00 96.56 125 LEU A O 1
ATOM 970 N N . LEU A 1 126 ? 2.078 -2.051 -3.714 1.00 97.50 126 LEU A N 1
ATOM 971 C CA . LEU A 1 126 ? 2.000 -1.117 -2.588 1.00 97.50 126 LE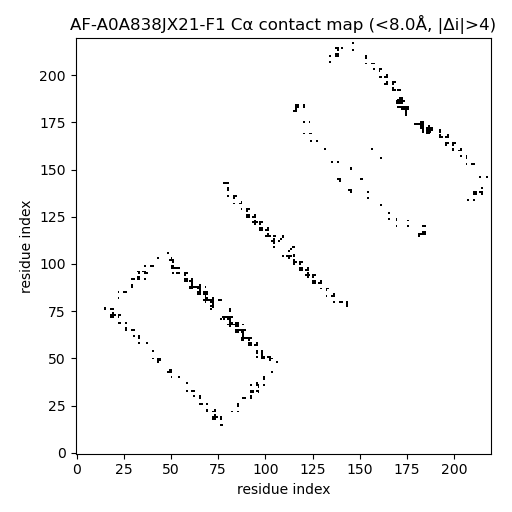U A CA 1
ATOM 972 C C . LEU A 1 126 ? 0.885 -0.086 -2.782 1.00 97.50 126 LEU A C 1
ATOM 974 O O . LEU A 1 126 ? 0.166 0.192 -1.821 1.00 97.50 126 LEU A O 1
ATOM 978 N N . GLN A 1 127 ? 0.670 0.403 -4.005 1.00 94.75 127 GLN A N 1
ATOM 979 C CA . GLN A 1 127 ? -0.479 1.255 -4.324 1.00 94.75 127 GLN A CA 1
ATOM 980 C C . GLN A 1 127 ? -1.798 0.565 -3.954 1.00 94.75 127 GLN A C 1
ATOM 982 O O . GLN A 1 127 ? -2.616 1.103 -3.203 1.00 94.75 127 GLN A O 1
ATOM 987 N N . ALA A 1 128 ? -1.973 -0.675 -4.413 1.00 93.81 128 ALA A N 1
ATOM 988 C CA . ALA A 1 128 ? -3.157 -1.470 -4.125 1.00 93.81 128 ALA A CA 1
ATOM 989 C C . ALA A 1 128 ? -3.330 -1.735 -2.614 1.00 93.81 128 ALA A C 1
ATOM 991 O O . ALA A 1 128 ? -4.437 -1.638 -2.070 1.00 93.81 128 ALA A O 1
ATOM 992 N N . ALA A 1 129 ? -2.232 -2.011 -1.903 1.00 95.81 129 ALA A N 1
ATOM 993 C CA . ALA A 1 129 ? -2.226 -2.186 -0.451 1.00 95.81 129 ALA A CA 1
ATOM 994 C C . ALA A 1 129 ? -2.592 -0.893 0.304 1.00 95.81 129 ALA A C 1
ATOM 996 O O . ALA A 1 129 ? -3.243 -0.949 1.359 1.00 95.81 129 ALA A O 1
ATOM 997 N N . PHE A 1 130 ? -2.222 0.274 -0.228 1.00 95.31 130 PHE A N 1
ATOM 998 C CA . PHE A 1 130 ? -2.622 1.566 0.322 1.00 95.31 130 PHE A CA 1
ATOM 999 C C . PHE A 1 130 ? -4.133 1.773 0.187 1.00 95.31 130 PHE A C 1
ATOM 1001 O O . PHE A 1 130 ? -4.800 2.024 1.195 1.00 95.31 130 PHE A O 1
ATOM 1008 N N . THR A 1 131 ? -4.706 1.560 -1.002 1.00 91.62 131 THR A N 1
ATOM 1009 C CA . THR A 1 131 ? -6.164 1.628 -1.223 1.00 91.62 131 THR A CA 1
ATOM 1010 C C . THR A 1 131 ? -6.918 0.645 -0.324 1.00 91.62 131 THR A C 1
ATOM 1012 O O . THR A 1 131 ? -7.934 0.995 0.286 1.00 91.62 131 THR A O 1
ATOM 1015 N N . PHE A 1 132 ? -6.392 -0.573 -0.168 1.00 92.12 132 PHE A N 1
ATOM 1016 C CA . PHE A 1 132 ? -6.938 -1.567 0.754 1.00 92.12 132 PHE A CA 1
ATOM 1017 C C . PHE A 1 132 ? -6.951 -1.063 2.204 1.00 92.12 132 PHE A C 1
ATOM 1019 O O . PHE A 1 132 ? -7.952 -1.221 2.907 1.00 92.12 132 PHE A O 1
ATOM 1026 N N . THR A 1 133 ? -5.870 -0.420 2.649 1.00 92.69 133 THR A N 1
ATOM 1027 C CA . THR A 1 133 ? -5.755 0.158 3.997 1.00 92.69 133 THR A CA 1
ATOM 1028 C C . THR A 1 133 ? -6.709 1.340 4.188 1.00 92.69 133 THR A C 1
ATOM 1030 O O . THR A 1 133 ? -7.384 1.427 5.219 1.00 92.69 133 THR A O 1
ATOM 1033 N N . LEU A 1 134 ? -6.821 2.216 3.185 1.00 90.25 134 LEU A N 1
ATOM 1034 C CA . LEU A 1 134 ? -7.712 3.377 3.186 1.00 90.25 134 LEU A CA 1
ATOM 1035 C C . LEU A 1 134 ? -9.174 2.969 3.408 1.00 90.25 134 LEU A C 1
ATOM 1037 O O . LEU A 1 134 ? -9.884 3.602 4.192 1.00 90.25 134 LEU A O 1
ATOM 1041 N N . PHE A 1 135 ? -9.611 1.868 2.796 1.00 90.00 135 PHE A N 1
ATOM 1042 C CA . PHE A 1 135 ? -10.953 1.336 3.014 1.00 90.00 135 PHE A CA 1
ATOM 1043 C C . PHE A 1 135 ? -11.232 1.023 4.492 1.00 90.00 135 PHE A C 1
ATOM 1045 O O . PHE A 1 135 ? -12.261 1.435 5.036 1.00 90.00 135 PHE A O 1
ATOM 1052 N N . PHE A 1 136 ? -10.310 0.338 5.178 1.00 89.44 136 PHE A N 1
ATOM 1053 C CA . PHE A 1 136 ? -10.469 0.037 6.604 1.00 89.44 136 PHE A CA 1
ATOM 1054 C C . PHE A 1 136 ? -10.433 1.288 7.471 1.00 89.44 136 PHE A C 1
ATOM 1056 O O . PHE A 1 136 ? -11.156 1.349 8.470 1.00 89.44 136 PHE A O 1
ATOM 1063 N N . VAL A 1 137 ? -9.634 2.288 7.090 1.00 89.00 137 VAL A N 1
ATOM 1064 C CA . VAL A 1 137 ? -9.647 3.594 7.752 1.00 89.00 137 VAL A CA 1
ATOM 1065 C C . VAL A 1 137 ? -11.049 4.195 7.674 1.00 89.00 137 VAL A C 1
ATOM 1067 O O . VAL A 1 137 ? -11.618 4.487 8.724 1.00 89.00 137 VAL A O 1
ATOM 1070 N N . ILE A 1 138 ? -11.652 4.291 6.485 1.00 86.19 138 ILE A N 1
ATOM 1071 C CA . ILE A 1 138 ? -13.004 4.854 6.299 1.00 86.19 138 ILE A CA 1
ATOM 1072 C C . ILE A 1 138 ? -14.057 4.040 7.065 1.00 86.19 138 ILE A C 1
ATOM 1074 O O . ILE A 1 138 ? -14.902 4.606 7.759 1.00 86.19 138 ILE A O 1
ATOM 1078 N N . LEU A 1 139 ? -13.996 2.708 6.988 1.00 85.75 139 LEU A N 1
ATOM 1079 C CA . LEU A 1 139 ? -14.994 1.826 7.596 1.00 85.75 139 LEU A CA 1
ATOM 1080 C C . LEU A 1 139 ? -14.998 1.888 9.136 1.00 85.75 139 LEU A C 1
ATOM 1082 O O . LEU A 1 139 ? -16.056 1.789 9.776 1.00 85.75 139 LEU A O 1
ATOM 1086 N N . LEU A 1 140 ? -13.815 2.020 9.741 1.00 85.00 140 LEU A N 1
ATOM 1087 C CA . LEU A 1 140 ? -13.636 2.045 11.196 1.00 85.00 140 LEU A CA 1
ATOM 1088 C C . LEU A 1 140 ? -13.716 3.458 11.783 1.00 85.00 140 LEU A C 1
ATOM 1090 O O . LEU A 1 140 ? -13.922 3.600 12.994 1.00 85.00 140 LEU A O 1
ATOM 1094 N N . PHE A 1 141 ? -13.549 4.496 10.964 1.00 80.75 141 PHE A N 1
ATOM 1095 C CA . PHE A 1 141 ? -13.590 5.883 11.413 1.00 80.75 141 PHE A CA 1
ATOM 1096 C C . PHE A 1 141 ? -14.979 6.273 11.959 1.00 80.75 141 PHE A C 1
ATOM 1098 O O . PHE A 1 141 ? -16.000 5.828 11.430 1.00 80.75 141 PHE A O 1
ATOM 1105 N N . PRO A 1 142 ? -15.063 7.104 13.022 1.00 70.94 142 PRO A N 1
ATOM 1106 C CA . PRO A 1 142 ? -13.979 7.624 13.874 1.00 70.94 142 PRO A CA 1
ATOM 1107 C C . PRO A 1 142 ? -13.658 6.756 15.103 1.00 70.94 142 PRO A C 1
ATOM 1109 O O . PRO A 1 142 ? -12.650 6.988 15.766 1.00 70.94 142 PRO A O 1
ATOM 1112 N N . THR A 1 143 ? -14.514 5.791 15.454 1.00 73.69 143 THR A N 1
ATOM 1113 C CA . THR A 1 143 ? -14.480 5.110 16.765 1.00 73.69 143 THR A CA 1
ATOM 1114 C C . THR A 1 143 ? -13.530 3.914 16.837 1.00 73.69 143 THR A C 1
ATOM 1116 O O . THR A 1 143 ? -13.338 3.350 17.915 1.00 73.69 143 THR A O 1
ATOM 1119 N N . GLY A 1 144 ? -12.967 3.484 15.705 1.00 75.25 144 GLY A N 1
ATOM 1120 C CA . GLY A 1 144 ? -12.129 2.286 15.624 1.00 75.25 144 GLY A CA 1
ATOM 1121 C C . GLY A 1 144 ? -12.921 0.979 15.723 1.00 75.25 144 GLY A C 1
ATOM 1122 O O . GLY A 1 144 ? -12.330 -0.092 15.829 1.00 75.25 144 GLY A O 1
ATOM 1123 N N . GLN A 1 145 ? -14.252 1.053 15.702 1.00 79.19 145 GLN A N 1
ATOM 1124 C CA . GLN A 1 145 ? -15.163 -0.088 15.758 1.00 79.19 145 GLN A CA 1
ATOM 1125 C C . GLN A 1 145 ? -16.200 0.032 14.646 1.00 79.19 145 GLN A C 1
ATOM 1127 O O . GLN A 1 145 ? -16.525 1.138 14.219 1.00 79.19 145 GLN A O 1
ATOM 1132 N N . LEU A 1 146 ? -16.738 -1.098 14.186 1.00 78.62 146 LEU A N 1
ATOM 1133 C CA . LEU A 1 146 ? -17.826 -1.147 13.204 1.00 78.62 146 LEU A CA 1
ATOM 1134 C C . LEU A 1 146 ? -19.143 -0.632 13.816 1.00 78.62 146 LEU A C 1
ATOM 1136 O O . LEU A 1 146 ? -19.403 -0.899 14.986 1.00 78.62 146 LEU A O 1
ATOM 1140 N N . VAL A 1 147 ? -19.990 0.050 13.029 1.00 75.62 147 VAL A N 1
ATOM 1141 C CA . VAL A 1 147 ? -21.267 0.647 13.501 1.00 75.62 147 VAL A CA 1
ATOM 1142 C C . VAL A 1 147 ? -22.172 -0.389 14.168 1.00 75.62 147 VAL A C 1
ATOM 1144 O O . VAL A 1 147 ? -22.839 -0.114 15.156 1.00 75.62 147 VAL A O 1
ATOM 1147 N N . SER A 1 148 ? -22.249 -1.582 13.581 1.00 79.31 148 SER A N 1
ATOM 1148 C CA . SER A 1 148 ? -23.058 -2.700 14.071 1.00 79.31 148 SER A CA 1
ATOM 1149 C C . SER A 1 148 ? -22.554 -4.021 13.476 1.00 79.31 148 SER A C 1
ATOM 1151 O O . SER A 1 148 ? -21.826 -3.993 12.478 1.00 79.31 148 SER A O 1
ATOM 1153 N N . PRO A 1 149 ? -22.932 -5.189 14.035 1.00 81.50 149 PRO A N 1
ATOM 1154 C CA . PRO A 1 149 ? -22.425 -6.489 13.586 1.00 81.50 149 PRO A CA 1
ATOM 1155 C C . PRO A 1 149 ? -22.613 -6.766 12.087 1.00 81.50 149 PRO A C 1
ATOM 1157 O O . PRO A 1 149 ? -21.753 -7.398 11.485 1.00 81.50 149 PRO A O 1
ATOM 1160 N N . ARG A 1 150 ? -23.673 -6.233 11.462 1.00 82.75 150 ARG A N 1
ATOM 1161 C CA . ARG A 1 150 ? -23.933 -6.337 10.011 1.00 82.75 150 ARG A CA 1
ATOM 1162 C C . ARG A 1 150 ? -22.826 -5.739 9.134 1.00 82.75 150 ARG A C 1
ATOM 1164 O O . ARG A 1 150 ? -22.565 -6.258 8.058 1.00 82.75 150 ARG A O 1
ATOM 1171 N N . TRP A 1 151 ? -22.105 -4.722 9.610 1.00 84.06 151 TRP A N 1
ATOM 1172 C CA . TRP A 1 151 ? -20.977 -4.131 8.875 1.00 84.06 151 TRP A CA 1
ATOM 1173 C C . TRP A 1 151 ? -19.743 -5.034 8.833 1.00 84.06 151 TRP A C 1
ATOM 1175 O O . TRP A 1 151 ? -18.843 -4.798 8.031 1.00 84.06 151 TRP A O 1
ATOM 1185 N N . ARG A 1 152 ? -19.711 -6.107 9.638 1.00 84.31 152 ARG A N 1
ATOM 1186 C CA . ARG A 1 152 ? -18.690 -7.153 9.493 1.00 84.31 152 ARG A CA 1
ATOM 1187 C C . ARG A 1 152 ? -18.774 -7.812 8.127 1.00 84.31 152 ARG A C 1
ATOM 1189 O O . ARG A 1 152 ? -17.738 -8.178 7.603 1.00 84.31 152 ARG A O 1
ATOM 1196 N N . ILE A 1 153 ? -19.970 -7.924 7.544 1.00 84.94 153 ILE A N 1
ATOM 1197 C CA . ILE A 1 153 ? -20.146 -8.490 6.201 1.00 84.94 153 ILE A CA 1
ATOM 1198 C C . ILE A 1 153 ? -19.392 -7.636 5.180 1.00 84.94 153 ILE A C 1
ATOM 1200 O O . ILE A 1 153 ? -18.638 -8.178 4.389 1.00 84.94 153 ILE A O 1
ATOM 1204 N N . VAL A 1 154 ? -19.521 -6.308 5.255 1.00 85.00 154 VAL A N 1
ATOM 1205 C CA . VAL A 1 154 ? -18.801 -5.373 4.373 1.00 85.00 154 VAL A CA 1
ATOM 1206 C C . VAL A 1 154 ? -17.288 -5.457 4.593 1.00 85.00 154 VAL A C 1
ATOM 1208 O O . VAL A 1 154 ? -16.532 -5.531 3.629 1.00 85.00 154 VAL A O 1
ATOM 1211 N N . ALA A 1 155 ? -16.844 -5.518 5.854 1.00 86.94 155 ALA A N 1
ATOM 1212 C CA . ALA A 1 155 ? -15.429 -5.688 6.186 1.00 86.94 155 ALA A CA 1
ATOM 1213 C C . ALA A 1 155 ? -14.854 -7.001 5.626 1.00 86.94 155 ALA A C 1
ATOM 1215 O O . ALA A 1 155 ? -13.775 -6.995 5.044 1.00 86.94 155 ALA A O 1
ATOM 1216 N N . TRP A 1 156 ? -15.574 -8.115 5.788 1.00 88.44 156 TRP A N 1
ATOM 1217 C CA . TRP A 1 156 ? -15.166 -9.434 5.301 1.00 88.44 156 TRP A CA 1
ATOM 1218 C C . TRP A 1 156 ? -15.209 -9.529 3.782 1.00 88.44 156 TRP A C 1
ATOM 1220 O O . TRP A 1 156 ? -14.276 -10.057 3.188 1.00 88.44 156 TRP A O 1
ATOM 1230 N N . ALA A 1 157 ? -16.251 -8.984 3.155 1.00 87.06 157 ALA A N 1
ATOM 1231 C CA . ALA A 1 157 ? -16.354 -8.913 1.706 1.00 87.06 157 ALA A CA 1
ATOM 1232 C C . ALA A 1 157 ? -15.124 -8.205 1.130 1.00 87.06 157 ALA A C 1
ATOM 1234 O O . ALA A 1 157 ? -14.440 -8.773 0.286 1.00 87.06 157 ALA A O 1
ATOM 1235 N N . TRP A 1 158 ? -14.768 -7.031 1.658 1.00 88.69 158 TRP A N 1
ATOM 1236 C CA . TRP A 1 158 ? -13.554 -6.334 1.239 1.00 88.69 158 TRP A CA 1
ATOM 1237 C C . TRP A 1 158 ? -12.279 -7.131 1.539 1.00 88.69 158 TRP A C 1
ATOM 1239 O O . TRP A 1 158 ? -11.445 -7.307 0.656 1.00 88.69 158 TRP A O 1
ATOM 1249 N N . ALA A 1 159 ? -12.145 -7.664 2.758 1.00 91.19 159 ALA A N 1
ATOM 1250 C CA . ALA A 1 159 ? -10.971 -8.430 3.176 1.00 91.19 159 ALA A CA 1
ATOM 1251 C C . ALA A 1 159 ? -10.712 -9.674 2.312 1.00 91.19 159 ALA A C 1
ATOM 1253 O O . ALA A 1 159 ? -9.564 -10.089 2.196 1.00 91.19 159 ALA A O 1
ATOM 1254 N N . CYS A 1 160 ? -11.754 -10.277 1.731 1.00 90.50 160 CYS A N 1
ATOM 1255 C CA . CYS A 1 160 ? -11.638 -11.484 0.915 1.00 90.50 160 CYS A CA 1
ATOM 1256 C C . CYS A 1 160 ? -11.609 -11.194 -0.590 1.00 90.50 160 CYS A C 1
ATOM 1258 O O . CYS A 1 160 ? -10.843 -11.827 -1.306 1.00 90.50 160 CYS A O 1
ATOM 1260 N N . ILE A 1 161 ? -12.429 -10.260 -1.076 1.00 88.31 161 ILE A N 1
ATOM 1261 C CA . ILE A 1 161 ? -12.575 -9.991 -2.514 1.00 88.31 161 ILE A CA 1
ATOM 1262 C C . ILE A 1 161 ? -11.450 -9.091 -3.021 1.00 88.31 161 ILE A C 1
ATOM 1264 O O . ILE A 1 161 ? -10.905 -9.353 -4.091 1.00 88.31 161 ILE A O 1
ATOM 1268 N N . ALA A 1 162 ? -11.071 -8.058 -2.261 1.00 89.94 162 ALA A N 1
ATOM 1269 C CA . ALA A 1 162 ? -10.056 -7.114 -2.716 1.00 89.94 162 ALA A CA 1
ATOM 1270 C C . ALA A 1 162 ? -8.706 -7.798 -2.994 1.00 89.94 162 ALA A C 1
ATOM 1272 O O . ALA A 1 162 ? -8.172 -7.568 -4.071 1.00 89.94 162 ALA A O 1
ATOM 1273 N N . PRO A 1 163 ? -8.180 -8.707 -2.144 1.00 93.25 163 PR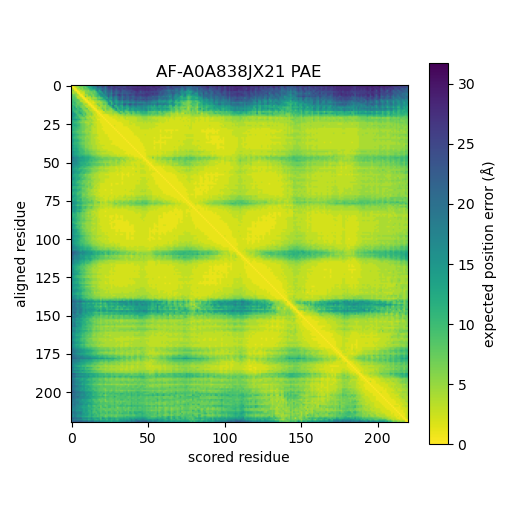O A N 1
ATOM 1274 C CA . PRO A 1 163 ? -6.940 -9.414 -2.463 1.00 93.25 163 PRO A CA 1
ATOM 1275 C C . PRO A 1 163 ? -7.018 -10.249 -3.743 1.00 93.25 163 PRO A C 1
ATOM 1277 O O . PRO A 1 163 ? -6.030 -10.336 -4.459 1.00 93.25 163 PRO A O 1
ATOM 1280 N N . VAL A 1 164 ? -8.178 -10.838 -4.053 1.00 93.19 164 VAL A N 1
ATOM 1281 C CA . VAL A 1 164 ? -8.363 -11.611 -5.292 1.00 93.19 164 VAL A CA 1
ATOM 1282 C C . VAL A 1 164 ? -8.274 -10.696 -6.512 1.00 93.19 164 VAL A C 1
ATOM 1284 O O . VAL A 1 164 ? -7.564 -11.028 -7.455 1.00 93.19 164 VAL A O 1
ATOM 1287 N N . GLY A 1 165 ? -8.929 -9.531 -6.469 1.00 92.31 165 GLY A N 1
ATOM 1288 C CA . GLY A 1 165 ? -8.816 -8.521 -7.525 1.00 92.31 165 GLY A CA 1
ATOM 1289 C C . GLY A 1 165 ? -7.397 -7.966 -7.657 1.00 92.31 165 GLY A C 1
ATOM 1290 O O . GLY A 1 165 ? -6.871 -7.902 -8.756 1.00 92.31 165 GLY A O 1
ATOM 1291 N N . ILE A 1 166 ? -6.737 -7.654 -6.538 1.00 93.44 166 ILE A N 1
ATOM 1292 C CA . ILE A 1 166 ? -5.355 -7.146 -6.526 1.00 93.44 166 ILE A CA 1
ATOM 1293 C C . ILE A 1 166 ? -4.389 -8.166 -7.137 1.00 93.44 166 ILE A C 1
ATOM 1295 O O . ILE A 1 166 ? -3.538 -7.802 -7.938 1.00 93.44 166 ILE A O 1
ATOM 1299 N N . VAL A 1 167 ? -4.507 -9.445 -6.770 1.00 95.38 167 VAL A N 1
ATOM 1300 C CA . VAL A 1 167 ? -3.664 -10.505 -7.342 1.00 95.38 167 VAL A CA 1
ATOM 1301 C C . VAL A 1 167 ? -3.953 -10.688 -8.828 1.00 95.38 167 VAL A C 1
ATOM 1303 O O . VAL A 1 167 ? -3.017 -10.872 -9.596 1.00 95.38 167 VAL A O 1
ATOM 1306 N N . SER A 1 168 ? -5.221 -10.633 -9.234 1.00 93.88 168 SER A N 1
ATOM 1307 C CA . SER A 1 168 ? -5.605 -10.742 -10.641 1.00 93.88 168 SER A CA 1
ATOM 1308 C C . SER A 1 168 ? -5.000 -9.612 -11.482 1.00 93.88 168 SER A C 1
ATOM 1310 O O . SER A 1 168 ? -4.307 -9.883 -12.461 1.00 93.88 168 SER A O 1
ATOM 1312 N N . ASP A 1 169 ? -5.131 -8.370 -11.017 1.00 91.81 169 ASP A N 1
ATOM 1313 C CA . ASP A 1 169 ? -4.567 -7.182 -11.660 1.00 91.81 169 ASP A CA 1
ATOM 1314 C C . ASP A 1 169 ? -3.025 -7.207 -11.673 1.00 91.81 169 ASP A C 1
ATOM 1316 O O . ASP A 1 169 ? -2.399 -6.924 -12.688 1.00 91.81 169 ASP A O 1
ATOM 1320 N N . LEU A 1 170 ? -2.376 -7.678 -10.601 1.00 94.19 170 LEU A N 1
ATOM 1321 C CA . LEU A 1 170 ? -0.916 -7.869 -10.561 1.00 94.19 170 LEU A CA 1
ATOM 1322 C C . LEU A 1 170 ? -0.397 -8.951 -11.516 1.00 94.19 170 LEU A C 1
ATOM 1324 O O . LEU A 1 170 ? 0.804 -8.980 -11.797 1.00 94.19 170 LEU A O 1
ATOM 1328 N N . LEU A 1 171 ? -1.260 -9.854 -11.982 1.00 96.00 171 LEU A N 1
ATOM 1329 C CA . LEU A 1 171 ? -0.922 -10.911 -12.936 1.00 96.00 171 LEU A CA 1
ATOM 1330 C C . LEU A 1 171 ? -1.318 -10.551 -14.372 1.00 96.00 171 LEU A C 1
ATOM 1332 O O . LEU A 1 171 ? -1.084 -11.354 -15.274 1.00 96.00 171 LEU A O 1
ATOM 1336 N N . ARG A 1 172 ? -1.894 -9.369 -14.625 1.00 93.81 172 ARG A N 1
ATOM 1337 C CA . ARG A 1 172 ? -2.268 -8.975 -15.988 1.00 93.81 172 ARG A CA 1
ATOM 1338 C C . ARG A 1 172 ? -1.041 -8.811 -16.880 1.00 93.81 172 ARG A C 1
ATOM 1340 O O . ARG A 1 172 ? 0.009 -8.347 -16.444 1.00 93.81 172 ARG A O 1
ATOM 1347 N N . THR A 1 173 ? -1.173 -9.158 -18.150 1.00 93.12 173 THR A N 1
ATOM 1348 C CA . THR A 1 173 ? -0.135 -8.898 -19.156 1.00 93.12 173 THR A CA 1
ATOM 1349 C C . THR A 1 173 ? -0.079 -7.412 -19.520 1.00 93.12 173 THR A C 1
ATOM 1351 O O . THR A 1 173 ? -1.102 -6.727 -19.464 1.00 93.12 173 THR A O 1
ATOM 1354 N N . GLY A 1 174 ? 1.083 -6.931 -19.965 1.00 91.50 174 GLY A N 1
ATOM 1355 C CA . GLY A 1 174 ? 1.288 -5.534 -20.354 1.00 91.50 174 GLY A CA 1
ATOM 1356 C C . GLY A 1 174 ? 1.975 -4.700 -19.274 1.00 91.50 174 GLY A C 1
ATOM 1357 O O . GLY A 1 174 ? 2.261 -5.182 -18.175 1.00 91.50 174 GLY A O 1
ATOM 1358 N N . SER A 1 175 ? 2.210 -3.426 -19.582 1.00 90.88 175 SER A N 1
ATOM 1359 C CA . SER A 1 175 ? 2.752 -2.458 -18.629 1.00 90.88 175 SER A CA 1
ATOM 1360 C C . SER A 1 175 ? 1.698 -2.007 -17.615 1.00 90.88 175 SER A C 1
ATOM 1362 O O . SER A 1 175 ? 0.498 -1.936 -17.914 1.00 90.88 175 SER A O 1
ATOM 1364 N N . PHE A 1 176 ? 2.133 -1.693 -16.390 1.00 89.06 176 PHE A N 1
ATOM 1365 C CA . PHE A 1 176 ? 1.226 -1.138 -15.382 1.00 89.06 176 PHE A CA 1
ATOM 1366 C C . PHE A 1 176 ? 0.826 0.295 -15.711 1.00 89.06 176 PHE A C 1
ATOM 1368 O O . PHE A 1 176 ? -0.342 0.657 -15.571 1.00 89.06 176 PHE A O 1
ATOM 1375 N N . GLU A 1 177 ? 1.791 1.049 -16.224 1.00 85.38 177 GLU A N 1
ATOM 1376 C CA . GLU A 1 177 ? 1.670 2.441 -16.606 1.00 85.38 177 GLU A CA 1
ATOM 1377 C C . GLU A 1 177 ? 1.887 2.594 -18.126 1.00 85.38 177 GLU A C 1
ATOM 1379 O O . GLU A 1 177 ? 2.878 2.080 -18.652 1.00 85.38 177 GLU A O 1
ATOM 1384 N N . PRO A 1 178 ? 1.033 3.337 -18.860 1.00 83.69 178 PRO A N 1
ATOM 1385 C CA . PRO A 1 178 ? 1.206 3.547 -20.302 1.00 83.69 178 PRO A CA 1
ATOM 1386 C C . PRO A 1 178 ? 2.536 4.201 -20.698 1.00 83.69 178 PRO A C 1
ATOM 1388 O O . PRO A 1 178 ? 2.987 4.048 -21.830 1.00 83.69 178 PRO A O 1
ATOM 1391 N N . SER A 1 179 ? 3.141 4.963 -19.784 1.00 82.06 179 SER A N 1
ATOM 1392 C CA . SER A 1 179 ? 4.439 5.614 -19.987 1.00 82.06 179 SER A CA 1
ATOM 1393 C C . SER A 1 179 ? 5.640 4.737 -19.616 1.00 82.06 179 SER A C 1
ATOM 1395 O O . SER A 1 179 ? 6.764 5.079 -19.992 1.00 82.06 179 SER A O 1
ATOM 1397 N N . SER A 1 180 ? 5.426 3.612 -18.923 1.00 87.06 180 SER A N 1
ATOM 1398 C CA . SER A 1 180 ? 6.495 2.673 -18.583 1.00 87.06 180 SER A CA 1
ATOM 1399 C C . SER A 1 180 ? 6.731 1.695 -19.739 1.00 87.06 180 SER A C 1
ATOM 1401 O O . SER A 1 180 ? 5.778 1.082 -20.226 1.00 87.06 180 SER A O 1
ATOM 1403 N N . PRO A 1 181 ? 7.987 1.503 -20.183 1.00 89.88 181 PRO A N 1
ATOM 1404 C CA . PRO A 1 181 ? 8.331 0.480 -21.165 1.00 89.88 181 PRO A CA 1
ATOM 1405 C C . PRO A 1 181 ? 8.492 -0.913 -20.538 1.00 89.88 181 PRO A C 1
ATOM 1407 O O . PRO A 1 181 ? 8.819 -1.862 -21.252 1.00 89.88 181 PRO A O 1
ATOM 1410 N N . PHE A 1 182 ? 8.353 -1.051 -19.216 1.00 92.75 182 PHE A N 1
ATOM 1411 C CA . PHE A 1 182 ? 8.476 -2.345 -18.563 1.00 92.75 182 PHE A CA 1
ATOM 1412 C C . PHE A 1 182 ? 7.196 -3.161 -18.724 1.00 92.75 182 PHE A C 1
ATOM 1414 O O . PHE A 1 182 ? 6.096 -2.740 -18.374 1.00 92.75 182 PHE A O 1
ATOM 1421 N N . GLU A 1 183 ? 7.378 -4.374 -19.228 1.00 93.94 183 GLU A N 1
ATOM 1422 C CA . GLU A 1 183 ? 6.349 -5.403 -19.228 1.00 93.94 183 GLU A CA 1
ATOM 1423 C C . GLU A 1 183 ? 6.238 -6.030 -17.840 1.00 93.94 183 GLU A C 1
ATOM 1425 O O . GLU A 1 183 ? 7.253 -6.222 -17.158 1.00 93.94 183 GLU A O 1
ATOM 1430 N N . ASN A 1 184 ? 5.018 -6.396 -17.437 1.00 95.06 184 ASN A N 1
ATOM 1431 C CA . ASN A 1 184 ? 4.809 -7.110 -16.185 1.00 95.06 184 ASN A CA 1
ATOM 1432 C C . ASN A 1 184 ? 5.610 -8.430 -16.179 1.00 95.06 184 ASN A C 1
ATOM 1434 O O . ASN A 1 184 ? 5.276 -9.353 -16.930 1.00 95.06 184 ASN A O 1
ATOM 1438 N N . PRO A 1 185 ? 6.619 -8.579 -15.296 1.00 95.00 185 PRO A N 1
ATOM 1439 C CA . PRO A 1 185 ? 7.452 -9.781 -15.257 1.00 95.00 185 PRO A CA 1
ATOM 1440 C C . PRO A 1 185 ? 6.689 -11.034 -14.804 1.00 95.00 185 PRO A C 1
ATOM 1442 O O . PRO A 1 185 ? 7.164 -12.148 -15.020 1.00 95.00 185 PRO A O 1
ATOM 1445 N N . PHE A 1 186 ? 5.524 -10.865 -14.176 1.00 96.00 186 PHE A N 1
ATOM 1446 C CA . PHE A 1 186 ? 4.663 -11.943 -13.688 1.00 96.00 186 PHE A CA 1
ATOM 1447 C C . PHE A 1 186 ? 3.334 -12.021 -14.451 1.00 96.00 186 PHE A C 1
ATOM 1449 O O . PHE A 1 186 ? 2.383 -12.629 -13.961 1.00 96.00 186 PHE A O 1
ATOM 1456 N N . GLY A 1 187 ? 3.261 -11.407 -15.636 1.00 93.88 187 GLY A N 1
ATOM 1457 C CA . GLY A 1 187 ? 2.068 -11.423 -16.475 1.00 93.88 187 GLY A CA 1
ATOM 1458 C C . GLY A 1 187 ? 1.688 -12.839 -16.917 1.00 93.88 187 GLY A C 1
ATOM 1459 O O . GLY A 1 187 ? 2.529 -13.602 -17.396 1.00 93.88 187 GLY A O 1
ATOM 1460 N N . VAL A 1 188 ? 0.408 -13.181 -16.785 1.00 94.38 188 VAL A N 1
ATOM 1461 C CA . VAL A 1 188 ? -0.171 -14.454 -17.223 1.00 94.38 188 VAL A CA 1
ATOM 1462 C C . VAL A 1 188 ? -1.290 -14.168 -18.218 1.00 94.38 188 VAL A C 1
ATOM 1464 O O . VAL A 1 188 ? -2.253 -13.475 -17.901 1.00 94.38 188 VAL A O 1
ATOM 1467 N N . ASP A 1 189 ? -1.186 -14.735 -19.420 1.00 91.38 189 ASP A N 1
ATOM 1468 C CA . ASP A 1 189 ? -2.254 -14.655 -20.417 1.00 91.38 189 ASP A CA 1
ATOM 1469 C C . ASP A 1 189 ? -3.385 -15.624 -20.045 1.00 91.38 189 ASP A C 1
ATOM 1471 O O . ASP A 1 189 ? -3.347 -16.824 -20.334 1.00 91.38 189 ASP A O 1
ATOM 1475 N N . ALA A 1 190 ? -4.368 -15.110 -19.308 1.00 90.69 190 ALA A N 1
ATOM 1476 C CA . ALA A 1 190 ? -5.517 -15.875 -18.863 1.00 90.69 190 ALA A CA 1
ATOM 1477 C C . ALA A 1 190 ? -6.788 -15.019 -18.902 1.00 90.69 190 ALA A C 1
ATOM 1479 O O . ALA A 1 190 ? -6.982 -14.117 -18.090 1.00 90.69 190 ALA A O 1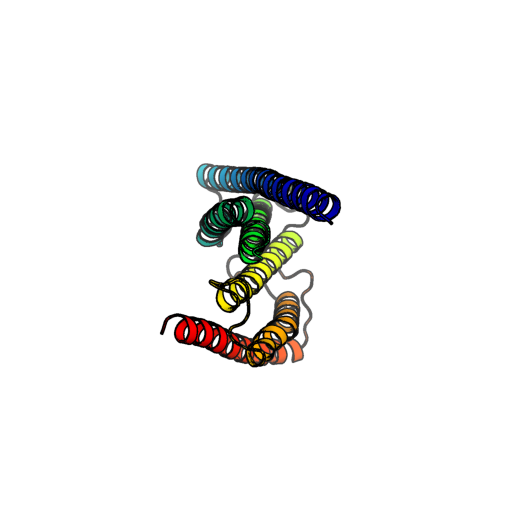
ATOM 1480 N N . ALA A 1 191 ? -7.716 -15.368 -19.800 1.00 88.38 191 ALA A N 1
ATOM 1481 C CA . ALA A 1 191 ? -8.985 -14.651 -19.990 1.00 88.38 191 ALA A CA 1
ATOM 1482 C C . ALA A 1 191 ? -9.845 -14.539 -18.713 1.00 88.38 191 ALA A C 1
ATOM 1484 O O . ALA A 1 191 ? -10.674 -13.637 -18.595 1.00 88.38 191 ALA A O 1
ATOM 1485 N N . ILE A 1 192 ? -9.645 -15.445 -17.749 1.00 90.12 192 ILE A N 1
ATOM 1486 C CA . ILE A 1 192 ? -10.328 -15.416 -16.452 1.00 90.12 192 ILE A CA 1
ATOM 1487 C C . ILE A 1 192 ? -9.936 -14.195 -15.606 1.00 90.12 192 ILE A C 1
ATOM 1489 O O . ILE A 1 192 ? -10.771 -13.727 -14.837 1.00 90.12 192 ILE A O 1
ATOM 1493 N N . LEU A 1 193 ? -8.725 -13.644 -15.770 1.00 88.88 193 LEU A N 1
ATOM 1494 C CA . LEU A 1 193 ? -8.259 -12.482 -15.001 1.00 88.88 193 LEU A CA 1
ATOM 1495 C C . LEU A 1 193 ? -9.146 -11.262 -15.265 1.00 88.88 193 LEU A C 1
ATOM 1497 O O . LEU A 1 193 ? -9.707 -10.701 -14.333 1.00 88.88 193 LEU A O 1
ATOM 1501 N N . GLY A 1 194 ? -9.441 -10.959 -16.533 1.00 86.94 194 GLY A N 1
ATOM 1502 C CA . GLY A 1 194 ? -10.333 -9.844 -16.873 1.00 86.94 194 GLY A CA 1
ATOM 1503 C C . GLY A 1 194 ? -11.763 -10.004 -16.330 1.00 86.94 194 GLY A C 1
ATOM 1504 O O . GLY A 1 194 ? -12.421 -9.019 -15.997 1.00 86.94 194 GLY A O 1
ATOM 1505 N N . GLN A 1 195 ? -12.254 -11.241 -16.192 1.00 89.06 195 GLN A N 1
ATOM 1506 C CA . GLN A 1 195 ? -13.550 -11.504 -15.553 1.00 89.06 195 GLN A CA 1
ATOM 1507 C C . GLN A 1 195 ? -13.485 -11.284 -14.038 1.00 89.06 195 GLN A C 1
ATOM 1509 O O . GLN A 1 195 ? -14.411 -10.703 -13.465 1.00 89.06 195 GLN A O 1
ATOM 1514 N N . ILE A 1 196 ? -12.400 -11.727 -13.395 1.00 89.81 196 ILE A N 1
ATOM 1515 C CA . ILE A 1 196 ? -12.148 -11.498 -11.969 1.00 89.81 196 ILE A CA 1
ATOM 1516 C C . ILE A 1 196 ? -12.055 -9.998 -11.693 1.00 89.81 196 ILE A C 1
ATOM 1518 O O . ILE A 1 196 ? -12.734 -9.526 -10.783 1.00 89.81 196 ILE A O 1
ATOM 1522 N N . ASP A 1 197 ? -11.303 -9.249 -12.499 1.00 86.44 197 ASP A N 1
ATOM 1523 C CA . ASP A 1 197 ? -11.115 -7.805 -12.337 1.00 86.44 197 ASP A CA 1
ATOM 1524 C C . ASP A 1 197 ? -12.436 -7.050 -12.481 1.00 86.44 197 ASP A C 1
ATOM 1526 O O . ASP A 1 197 ? -12.757 -6.191 -11.658 1.00 86.44 197 ASP A O 1
ATOM 1530 N N . ALA A 1 198 ? -13.260 -7.413 -13.469 1.00 86.38 198 ALA A N 1
ATOM 1531 C CA . ALA A 1 198 ? -14.580 -6.815 -13.647 1.00 86.38 198 ALA A CA 1
ATOM 1532 C C . ALA A 1 198 ? -15.484 -7.056 -12.426 1.00 86.38 198 ALA A C 1
ATOM 1534 O O . ALA A 1 198 ? -16.108 -6.125 -11.909 1.00 86.38 198 ALA A O 1
ATOM 1535 N N . VAL A 1 199 ? -15.548 -8.300 -11.938 1.00 86.44 199 VAL A N 1
ATOM 1536 C CA . VAL A 1 199 ? -16.363 -8.662 -10.768 1.00 86.44 199 VAL A CA 1
ATOM 1537 C C . VAL A 1 199 ? -15.836 -7.983 -9.504 1.00 86.44 199 VAL A C 1
ATOM 1539 O O . VAL A 1 199 ? -16.621 -7.407 -8.746 1.00 86.44 199 VAL A O 1
ATOM 1542 N N . ALA A 1 200 ? -14.520 -8.008 -9.291 1.00 85.38 200 ALA A N 1
ATOM 1543 C CA . ALA A 1 200 ? -13.871 -7.330 -8.181 1.00 85.38 200 ALA A CA 1
ATOM 1544 C C . ALA A 1 200 ? -14.176 -5.831 -8.229 1.00 85.38 200 ALA A C 1
ATOM 1546 O O . ALA A 1 200 ? -14.666 -5.301 -7.240 1.00 85.38 200 ALA A O 1
ATOM 1547 N N . GLY A 1 201 ? -14.020 -5.170 -9.377 1.00 83.12 201 GLY A N 1
ATOM 1548 C CA . GLY A 1 201 ? -14.314 -3.747 -9.556 1.00 83.12 201 GLY A CA 1
ATOM 1549 C C . GLY A 1 201 ? -15.725 -3.360 -9.105 1.00 83.12 201 GLY A C 1
ATOM 1550 O O . GLY A 1 201 ? -15.888 -2.450 -8.290 1.00 83.12 201 GLY A O 1
ATOM 1551 N N . TRP A 1 202 ? -16.751 -4.098 -9.539 1.00 86.69 202 TRP A N 1
ATOM 1552 C CA . TRP A 1 202 ? -18.132 -3.851 -9.101 1.00 86.69 202 TRP A CA 1
ATOM 1553 C C . TRP A 1 202 ? -18.326 -4.044 -7.595 1.00 86.69 202 TRP A C 1
ATOM 1555 O O . TRP A 1 202 ? -19.005 -3.247 -6.940 1.00 86.69 202 TRP A O 1
ATOM 1565 N N . LEU A 1 203 ? -17.717 -5.086 -7.030 1.00 80.31 203 LEU A N 1
ATOM 1566 C CA . LEU A 1 203 ? -17.793 -5.378 -5.600 1.00 80.31 203 LEU A CA 1
ATOM 1567 C C . LEU A 1 203 ? -17.037 -4.338 -4.763 1.00 80.31 203 LEU A C 1
ATOM 1569 O O . LEU A 1 203 ? -17.519 -3.961 -3.694 1.00 80.31 203 LEU A O 1
ATOM 1573 N N . LEU A 1 204 ? -15.905 -3.830 -5.258 1.00 79.06 204 LEU A N 1
ATOM 1574 C CA . LEU A 1 204 ? -15.140 -2.755 -4.630 1.00 79.06 204 LEU A CA 1
ATOM 1575 C C . LEU A 1 204 ? -15.958 -1.461 -4.614 1.00 79.06 204 LEU A C 1
ATOM 1577 O O . LEU A 1 204 ? -16.081 -0.838 -3.561 1.00 79.06 204 LEU A O 1
ATOM 1581 N N . ILE A 1 205 ? -16.590 -1.099 -5.736 1.00 83.75 205 ILE A N 1
ATOM 1582 C CA . ILE A 1 205 ? -17.493 0.059 -5.814 1.00 83.75 205 ILE A CA 1
ATOM 1583 C C . ILE A 1 205 ? -18.617 -0.079 -4.779 1.00 83.75 205 ILE A C 1
ATOM 1585 O O . ILE A 1 205 ? -18.824 0.820 -3.961 1.00 83.75 205 ILE A O 1
ATOM 1589 N N . ALA A 1 206 ? -19.307 -1.223 -4.751 1.00 84.19 206 ALA A N 1
ATOM 1590 C CA . ALA A 1 206 ? -20.381 -1.477 -3.792 1.00 84.19 206 ALA A CA 1
ATOM 1591 C C . ALA A 1 206 ? -19.898 -1.404 -2.332 1.00 84.19 206 ALA A C 1
ATOM 1593 O O . ALA A 1 206 ? -20.578 -0.834 -1.473 1.00 84.19 206 ALA A O 1
ATOM 1594 N N . ALA A 1 207 ? -18.709 -1.937 -2.044 1.00 79.62 207 ALA A N 1
ATOM 1595 C CA . ALA A 1 207 ? -18.110 -1.880 -0.719 1.00 79.62 207 ALA A CA 1
ATOM 1596 C C . ALA A 1 207 ? -17.765 -0.442 -0.311 1.00 79.62 207 ALA A C 1
ATOM 1598 O O . ALA A 1 207 ? -18.047 -0.065 0.828 1.00 79.62 207 ALA A O 1
ATOM 1599 N N . VAL A 1 208 ? -17.209 0.370 -1.218 1.00 80.00 208 VAL A N 1
ATOM 1600 C CA . VAL A 1 208 ? -16.911 1.793 -0.975 1.00 80.00 208 VAL A CA 1
ATOM 1601 C C . VAL A 1 208 ? -18.195 2.566 -0.687 1.00 80.00 208 VAL A C 1
ATOM 1603 O O . VAL A 1 208 ? -18.250 3.293 0.305 1.00 80.00 208 VAL A O 1
ATOM 1606 N N . PHE A 1 209 ? -19.260 2.353 -1.466 1.00 85.94 209 PHE A N 1
ATOM 1607 C CA . PHE A 1 209 ? -20.576 2.925 -1.161 1.00 85.94 209 PHE A CA 1
ATOM 1608 C C . PHE A 1 209 ? -21.071 2.502 0.223 1.00 85.94 209 PHE A C 1
ATOM 1610 O O . PHE A 1 209 ? -21.547 3.339 0.989 1.00 85.94 209 PHE A O 1
ATOM 1617 N N . GLY A 1 210 ? -20.898 1.231 0.584 1.00 81.56 210 GLY A N 1
ATOM 1618 C CA . GLY A 1 210 ? -21.143 0.754 1.940 1.00 81.56 210 GLY A CA 1
ATOM 1619 C C . GLY A 1 210 ? -20.337 1.540 2.979 1.00 81.56 210 GLY A C 1
ATOM 1620 O O . GLY A 1 210 ? -20.911 2.069 3.928 1.00 81.56 210 GLY A O 1
ATOM 1621 N N . ALA A 1 211 ? -19.023 1.663 2.807 1.00 77.75 211 ALA A N 1
ATOM 1622 C CA . ALA A 1 211 ? -18.153 2.370 3.746 1.00 77.75 211 ALA A CA 1
ATOM 1623 C C . ALA A 1 211 ? -18.566 3.845 3.921 1.00 77.75 211 ALA A C 1
ATOM 1625 O O . ALA A 1 211 ? -18.644 4.330 5.054 1.00 77.75 211 ALA A O 1
ATOM 1626 N N . LEU A 1 212 ? -18.923 4.526 2.830 1.00 83.12 212 LEU A N 1
ATOM 1627 C CA . LEU A 1 212 ? -19.438 5.898 2.852 1.00 83.12 212 LEU A CA 1
ATOM 1628 C C . LEU A 1 212 ? -20.803 5.997 3.545 1.00 83.12 212 LEU A C 1
ATOM 1630 O O . LEU A 1 212 ? -21.001 6.880 4.376 1.00 83.12 212 LEU A O 1
ATOM 1634 N N . LEU A 1 213 ? -21.727 5.069 3.281 1.00 82.81 213 LEU A N 1
ATOM 1635 C CA . LEU A 1 213 ? -23.017 5.004 3.978 1.00 82.81 213 LEU A CA 1
ATOM 1636 C C . LEU A 1 213 ? -22.834 4.759 5.480 1.00 82.81 213 LEU A C 1
ATOM 1638 O O . LEU A 1 213 ? -23.527 5.370 6.290 1.00 82.81 213 LEU A O 1
ATOM 1642 N N . SER A 1 214 ? -21.880 3.908 5.871 1.00 79.62 214 SER A N 1
ATOM 1643 C CA . SER A 1 214 ? -21.498 3.726 7.277 1.00 79.62 214 SER A CA 1
ATOM 1644 C C . SER A 1 214 ? -21.032 5.043 7.886 1.00 79.62 214 SER A C 1
ATOM 1646 O O . SER A 1 214 ? -21.443 5.372 8.997 1.00 79.62 214 SER A O 1
ATOM 1648 N N . LEU A 1 215 ? -20.201 5.804 7.171 1.00 78.81 215 LEU A N 1
ATOM 1649 C CA . LEU A 1 215 ? -19.730 7.105 7.633 1.00 78.81 215 LEU A CA 1
ATOM 1650 C C . LEU A 1 215 ? -20.892 8.097 7.794 1.00 78.81 215 LEU A C 1
ATOM 1652 O O . LEU A 1 215 ? -20.986 8.748 8.830 1.00 78.81 215 LEU A O 1
ATOM 1656 N N . MET A 1 216 ? -21.812 8.162 6.828 1.00 82.94 216 MET A N 1
ATOM 1657 C CA . MET A 1 216 ? -22.992 9.032 6.894 1.00 82.94 216 MET A CA 1
ATOM 1658 C C . MET A 1 216 ? -23.908 8.671 8.066 1.00 82.94 216 MET A C 1
ATOM 1660 O O . MET A 1 216 ? -24.249 9.543 8.855 1.00 82.94 216 MET A O 1
ATOM 1664 N N . VAL A 1 217 ? -24.239 7.388 8.245 1.00 81.12 217 VAL A N 1
ATOM 1665 C CA . VAL A 1 217 ? -25.083 6.909 9.360 1.00 81.12 217 VAL A CA 1
ATOM 1666 C C . VAL A 1 217 ? -24.447 7.176 10.729 1.00 81.12 217 VAL A C 1
ATOM 1668 O O . VAL A 1 217 ? -25.148 7.192 11.731 1.00 81.12 217 VAL A O 1
ATOM 1671 N N . ARG A 1 218 ? -23.124 7.366 10.803 1.00 76.75 218 ARG A N 1
ATOM 1672 C CA . ARG A 1 218 ? -22.439 7.742 12.050 1.00 76.75 218 ARG A CA 1
ATOM 1673 C C . ARG A 1 218 ? -22.439 9.246 12.327 1.00 76.75 218 ARG A C 1
ATOM 1675 O O . ARG A 1 218 ? -22.163 9.619 13.464 1.00 76.75 218 ARG A O 1
ATOM 1682 N N . LEU A 1 219 ? -22.616 10.085 11.306 1.00 76.81 219 LEU A N 1
ATOM 1683 C CA . LEU A 1 219 ? -22.530 11.548 11.415 1.00 76.81 219 LEU A CA 1
ATOM 1684 C C . LEU A 1 219 ? -23.899 12.222 11.601 1.00 76.81 219 LEU A C 1
ATOM 1686 O O . LEU A 1 219 ? -23.928 13.388 11.991 1.00 76.81 219 LEU A O 1
ATOM 1690 N N . TYR A 1 220 ? -24.990 11.497 11.339 1.00 69.50 220 TYR A N 1
ATOM 1691 C CA . TYR A 1 220 ? -26.379 11.885 11.612 1.00 69.50 220 TYR A CA 1
ATOM 1692 C C . TYR A 1 220 ? -26.916 11.155 12.844 1.00 69.50 220 TYR A C 1
ATOM 1694 O O . TYR A 1 220 ? -27.680 11.789 13.604 1.00 69.50 220 TYR A O 1
#

Mean predicted aligned error: 6.09 Å

pLDDT: mean 88.86, std 9.13, range [53.88, 98.44]

Solvent-accessible surface area (backbone atoms only — not comparable to full-atom values): 11261 Å² total; per-residue (Å²): 122,70,66,64,58,55,54,53,51,55,55,54,52,53,51,50,52,51,42,22,50,48,32,49,54,53,41,53,54,41,48,51,46,33,49,52,28,52,53,49,48,52,48,32,55,74,72,73,46,73,62,34,91,58,48,83,52,27,55,56,47,14,50,56,26,29,55,51,6,32,56,37,15,49,77,38,54,89,41,56,54,16,54,52,24,36,49,37,10,41,35,23,20,51,23,40,40,27,30,42,48,25,36,47,19,73,74,64,32,60,92,76,36,66,60,31,44,58,36,38,53,49,21,53,52,30,52,54,53,32,57,58,46,50,51,54,48,49,45,21,50,91,78,52,50,65,94,46,79,74,50,50,55,54,53,49,48,48,69,57,44,48,57,54,25,52,52,34,60,66,25,38,65,50,46,94,43,96,89,48,91,46,53,42,82,63,40,47,96,50,81,64,38,63,54,46,39,54,54,31,51,56,52,49,52,54,42,50,52,48,30,51,50,54,41,50,69,70,76,109

Secondary structure (DSSP, 8-state):
-HHHHHHHHHHHHHHHHHHHHHHHHHHHHHHHHHHHHHHHHHHHHHTT----TTHHHHHHHHHHHHHHHHHHHHH-TT-HHHHHHHHHHHHHHHHHHHHHHHHHHHHH-TTTSTTHHHHHHHHHHHHHHHHHHHHHHHHHTTTTS-SSTTHHHHHHHHHHHHHHHHHHHHT-SS-SSTT-----TT----HHHHHHHHHHHHHHHHHHHHHHHHHHHHH-